Protein AF-A0A0Q4LLU8-F1 (afdb_monomer_lite)

Structure (mmCIF, N/CA/C/O backbone):
data_AF-A0A0Q4LLU8-F1
#
_entry.id   AF-A0A0Q4LLU8-F1
#
loop_
_atom_site.group_PDB
_atom_site.id
_atom_site.type_symbol
_atom_site.label_atom_id
_atom_site.label_alt_id
_atom_site.label_comp_id
_atom_site.label_asym_id
_atom_site.label_entity_id
_atom_site.label_seq_id
_atom_site.pdbx_PDB_ins_code
_atom_site.Cartn_x
_atom_site.Cartn_y
_atom_site.Cartn_z
_atom_site.occupancy
_atom_site.B_iso_or_equiv
_atom_site.auth_seq_id
_atom_site.auth_comp_id
_atom_site.auth_asym_id
_atom_site.auth_atom_id
_atom_site.pdbx_PDB_model_num
ATOM 1 N N . MET A 1 1 ? -24.666 -7.589 -8.803 1.00 41.69 1 MET A N 1
ATOM 2 C CA . MET A 1 1 ? -23.893 -8.761 -8.340 1.00 41.69 1 MET A CA 1
ATOM 3 C C . MET A 1 1 ? -24.061 -8.826 -6.837 1.00 41.69 1 MET A C 1
ATOM 5 O O . MET A 1 1 ? -23.601 -7.913 -6.167 1.00 41.69 1 MET A O 1
ATOM 9 N N . ALA A 1 2 ? -24.810 -9.798 -6.320 1.00 50.91 2 ALA A N 1
ATOM 10 C CA . ALA A 1 2 ? -24.941 -9.964 -4.876 1.00 50.91 2 ALA A CA 1
ATOM 11 C C . ALA A 1 2 ? -23.624 -10.555 -4.356 1.00 50.91 2 ALA A C 1
ATOM 13 O O . ALA A 1 2 ? -23.257 -11.666 -4.736 1.00 50.91 2 ALA A O 1
ATOM 14 N N . GLY A 1 3 ? -22.863 -9.769 -3.594 1.00 71.00 3 GLY A N 1
ATOM 15 C CA . GLY A 1 3 ? -21.679 -10.271 -2.906 1.00 71.00 3 GLY A CA 1
ATOM 16 C C . GLY A 1 3 ? -22.114 -11.208 -1.785 1.00 71.00 3 GLY A C 1
ATOM 17 O O . GLY A 1 3 ? -23.031 -10.877 -1.041 1.00 71.00 3 GLY A O 1
ATOM 18 N N . SER A 1 4 ? -21.482 -12.374 -1.676 1.00 82.56 4 SER A N 1
ATOM 19 C CA . SER A 1 4 ? -21.691 -13.256 -0.530 1.00 82.56 4 SER A CA 1
ATOM 20 C C . SER A 1 4 ? -20.780 -12.864 0.631 1.00 82.56 4 SER A C 1
ATOM 22 O O . SER A 1 4 ? -19.635 -12.470 0.398 1.00 82.56 4 SER A O 1
ATOM 24 N N . TYR A 1 5 ? -21.233 -13.046 1.867 1.00 84.94 5 TYR A N 1
ATOM 25 C CA . TYR A 1 5 ? -20.439 -12.801 3.070 1.00 84.94 5 TYR A CA 1
ATOM 26 C C . TYR A 1 5 ? -20.451 -14.004 4.021 1.00 84.94 5 TYR A C 1
ATOM 28 O O . TYR A 1 5 ? -21.319 -14.873 3.962 1.00 84.94 5 TYR A O 1
ATOM 36 N N . THR A 1 6 ? -19.440 -14.066 4.889 1.00 89.25 6 THR A N 1
ATOM 37 C CA . THR A 1 6 ? -19.252 -15.125 5.893 1.00 89.25 6 THR A CA 1
ATOM 38 C C . THR A 1 6 ? -18.692 -14.535 7.179 1.00 89.25 6 THR A C 1
ATOM 40 O O . THR A 1 6 ? -17.830 -13.658 7.107 1.00 89.25 6 THR A O 1
ATOM 43 N N . TYR A 1 7 ? -19.062 -15.091 8.329 1.00 88.06 7 TYR A N 1
ATOM 44 C CA . TYR A 1 7 ? -18.463 -14.783 9.625 1.00 88.06 7 TYR A CA 1
ATOM 45 C C . TYR A 1 7 ? -17.292 -15.718 9.927 1.00 88.06 7 TYR A C 1
ATOM 47 O O . TYR A 1 7 ? -17.330 -16.927 9.666 1.00 88.06 7 TYR A O 1
ATOM 55 N N . ARG A 1 8 ? -16.225 -15.149 10.495 1.00 88.75 8 ARG A N 1
ATOM 56 C CA . ARG A 1 8 ? -15.008 -15.873 10.869 1.00 88.75 8 ARG A CA 1
ATOM 57 C C . ARG A 1 8 ? -14.546 -15.456 12.256 1.00 88.75 8 ARG A C 1
ATOM 59 O O . ARG A 1 8 ? -14.543 -14.271 12.568 1.00 88.75 8 ARG A O 1
ATOM 66 N N . LEU A 1 9 ? -14.094 -16.425 13.045 1.00 87.06 9 LEU A N 1
ATOM 67 C CA . LEU A 1 9 ? -13.401 -16.176 14.306 1.00 87.06 9 LEU A CA 1
ATOM 68 C C . LEU A 1 9 ? -11.901 -16.053 14.066 1.00 87.06 9 LEU A C 1
ATOM 70 O O . LEU A 1 9 ? -11.305 -16.858 13.348 1.00 87.06 9 LEU A O 1
ATOM 74 N N . PHE A 1 10 ? -11.274 -15.081 14.715 1.00 86.44 10 PHE A N 1
ATOM 75 C CA . PHE A 1 10 ? -9.833 -14.879 14.652 1.00 86.44 10 PHE A CA 1
ATOM 76 C C . PHE A 1 10 ? -9.215 -15.071 16.030 1.00 86.44 10 PHE A C 1
ATOM 78 O O . PHE A 1 10 ? -9.786 -14.682 17.047 1.00 86.44 10 PHE A O 1
ATOM 85 N N . LYS A 1 11 ? -8.030 -15.681 16.071 1.00 82.81 11 LYS A N 1
ATOM 86 C CA . LYS A 1 11 ? -7.282 -15.821 17.322 1.00 82.81 11 LYS A CA 1
ATOM 87 C C . LYS A 1 11 ? -6.698 -14.462 17.710 1.00 82.81 11 LYS A C 1
ATOM 89 O O . LYS A 1 11 ? -6.255 -13.728 16.826 1.00 82.81 11 LYS A O 1
ATOM 94 N N . LYS A 1 12 ? -6.612 -14.160 19.016 1.00 79.00 12 LYS A N 1
ATOM 95 C CA . LYS A 1 12 ? -6.018 -12.902 19.522 1.00 79.00 12 LYS A CA 1
ATOM 96 C C . LYS A 1 12 ? -4.605 -12.651 18.957 1.00 79.00 12 LYS A C 1
ATOM 98 O O . LYS A 1 12 ? -4.275 -11.499 18.733 1.00 79.00 12 LYS A O 1
ATOM 103 N N . ASN A 1 13 ? -3.831 -13.706 18.677 1.00 78.38 13 ASN A N 1
ATOM 104 C CA . ASN A 1 13 ? -2.468 -13.656 18.122 1.00 78.38 13 ASN A CA 1
ATOM 105 C C . ASN A 1 13 ? -2.367 -13.846 16.588 1.00 78.38 13 ASN A C 1
ATOM 107 O O . ASN A 1 13 ? -1.262 -13.966 16.060 1.00 78.38 13 ASN A O 1
ATOM 111 N N . ASP A 1 14 ? -3.494 -13.944 15.874 1.00 78.44 14 ASP A N 1
ATOM 112 C CA . ASP A 1 14 ? -3.553 -14.040 14.404 1.00 78.44 14 ASP A CA 1
ATOM 113 C C . ASP A 1 14 ? -4.830 -13.359 13.880 1.00 78.44 14 ASP A C 1
ATOM 115 O O . ASP A 1 14 ? -5.615 -13.932 13.118 1.00 78.44 14 ASP A O 1
ATOM 119 N N . ARG A 1 15 ? -5.054 -12.113 14.325 1.00 81.19 15 ARG A N 1
ATOM 120 C CA . ARG A 1 15 ? -6.256 -11.314 14.009 1.00 81.19 15 ARG A CA 1
ATOM 121 C C . ARG A 1 15 ? -6.446 -11.062 12.513 1.00 81.19 15 ARG A C 1
ATOM 123 O O . ARG A 1 15 ? -7.567 -10.925 12.049 1.00 81.19 15 ARG A O 1
ATOM 130 N N . TYR A 1 16 ? -5.351 -11.056 11.757 1.00 82.25 16 TYR A N 1
ATOM 131 C CA . TYR A 1 16 ? -5.336 -10.824 10.308 1.00 82.25 16 TYR A CA 1
ATOM 132 C C . TYR A 1 16 ? -5.150 -12.121 9.499 1.00 82.25 16 TYR A C 1
ATOM 134 O O . TYR A 1 16 ? -4.821 -12.080 8.312 1.00 82.25 16 TYR A O 1
ATOM 142 N N . GLY A 1 17 ? -5.300 -13.275 10.157 1.00 80.12 17 GLY A N 1
ATOM 143 C CA . GLY A 1 17 ? -5.091 -14.615 9.617 1.00 80.12 17 GLY A CA 1
ATOM 144 C C . GLY A 1 17 ? -6.158 -15.098 8.632 1.00 80.12 17 GLY A C 1
ATOM 145 O O . GLY A 1 17 ? -6.941 -14.343 8.063 1.00 80.12 17 GLY A O 1
ATOM 146 N N . LYS A 1 18 ? -6.223 -16.418 8.411 1.00 82.12 18 LYS A N 1
ATOM 147 C CA . LYS A 1 18 ? -7.332 -17.034 7.644 1.00 82.12 18 LYS A CA 1
ATOM 148 C C . LYS A 1 18 ? -8.658 -16.987 8.411 1.00 82.12 18 LYS A C 1
ATOM 150 O O . LYS A 1 18 ? -9.714 -17.031 7.778 1.00 82.12 18 LYS A O 1
ATOM 155 N N . GLY A 1 19 ? -8.588 -16.908 9.737 1.00 86.56 19 GLY A N 1
ATOM 156 C CA . GLY A 1 19 ? -9.730 -17.115 10.614 1.00 86.56 19 GLY A CA 1
ATOM 157 C C . GLY A 1 19 ? -10.290 -18.537 10.512 1.00 86.56 19 GLY A C 1
ATOM 158 O O . GLY A 1 19 ? -9.938 -19.323 9.626 1.00 86.56 19 GLY A O 1
ATOM 159 N N . ILE A 1 20 ? -11.171 -18.864 11.443 1.00 88.62 20 ILE A N 1
ATOM 160 C CA . ILE A 1 20 ? -11.955 -20.093 11.474 1.00 88.62 20 ILE A CA 1
ATOM 161 C C . ILE A 1 20 ? -13.339 -19.720 10.956 1.00 88.62 20 ILE A C 1
ATOM 163 O O . ILE A 1 20 ? -13.980 -18.833 11.514 1.00 88.62 20 ILE A O 1
ATOM 167 N N . LEU A 1 21 ? -13.774 -20.342 9.859 1.00 89.81 21 LEU A N 1
ATOM 168 C CA . LEU A 1 21 ? -15.118 -20.126 9.327 1.00 89.81 21 LEU A CA 1
ATOM 169 C C . LEU A 1 21 ? -16.136 -20.681 10.325 1.00 89.81 21 LEU A C 1
ATOM 171 O O . LEU A 1 21 ? -16.042 -21.850 10.689 1.00 89.81 21 LEU A O 1
ATOM 175 N N . VAL A 1 22 ? -17.073 -19.838 10.759 1.00 89.50 22 VAL A N 1
ATOM 176 C CA . VAL A 1 22 ? -18.103 -20.214 11.744 1.00 89.50 22 VAL A CA 1
ATOM 177 C C . VAL A 1 22 ? -19.523 -20.084 11.218 1.00 89.50 22 VAL A C 1
ATOM 179 O O . VAL A 1 22 ? -20.446 -20.540 11.880 1.00 89.50 22 VAL A O 1
ATOM 182 N N . SER A 1 23 ? -19.707 -19.498 10.035 1.00 89.12 23 SER A N 1
ATOM 183 C CA . SER A 1 23 ? -21.012 -19.401 9.390 1.00 89.12 23 SER A CA 1
ATOM 184 C C . SER A 1 23 ? -21.037 -20.079 8.031 1.00 89.12 23 SER A C 1
ATOM 186 O O . SER A 1 23 ? -20.004 -20.298 7.391 1.00 89.12 23 SER A O 1
ATOM 188 N N . SER A 1 24 ? -22.254 -20.297 7.545 1.00 86.56 24 SER A N 1
ATOM 189 C CA . SER A 1 24 ? -22.520 -20.509 6.127 1.00 86.56 24 SER A CA 1
ATOM 190 C C . SER A 1 24 ? -22.210 -19.245 5.312 1.00 86.56 24 SER A C 1
ATOM 192 O O . SER A 1 24 ? -22.060 -18.148 5.857 1.00 86.56 24 SER A O 1
ATOM 194 N N . SER A 1 25 ? -22.074 -19.404 3.995 1.00 87.94 25 SER A N 1
ATOM 195 C CA . SER A 1 25 ? -21.939 -18.282 3.062 1.00 87.94 25 SER A CA 1
ATOM 196 C C . SER A 1 25 ? -23.321 -17.728 2.738 1.00 87.94 25 SER A C 1
ATOM 198 O O . SER A 1 25 ? -24.130 -18.435 2.140 1.00 87.94 25 SER A O 1
ATOM 200 N N . TYR A 1 26 ? -23.585 -16.481 3.123 1.00 89.69 26 TYR A N 1
ATOM 201 C CA . TYR A 1 26 ? -24.877 -15.820 2.936 1.00 89.69 26 TYR A CA 1
ATOM 202 C C . TYR A 1 26 ? -24.823 -14.876 1.742 1.00 89.69 26 TYR A C 1
ATOM 204 O O . TYR A 1 26 ? -23.821 -14.195 1.530 1.00 89.69 26 TYR A O 1
ATOM 212 N N . GLY A 1 27 ? -25.885 -14.845 0.939 1.00 83.62 27 GLY A N 1
ATOM 213 C CA . GLY A 1 27 ? -25.947 -14.018 -0.271 1.00 83.62 27 GLY A CA 1
ATOM 214 C C . GLY A 1 27 ? -26.567 -12.635 -0.065 1.00 83.62 27 GLY A C 1
ATOM 215 O O . GLY A 1 27 ? -26.414 -11.772 -0.928 1.00 83.62 27 GLY A O 1
ATOM 216 N N . LYS A 1 28 ? -27.300 -12.434 1.035 1.00 84.31 28 LYS A N 1
ATOM 217 C CA . LYS A 1 28 ? -28.028 -11.198 1.334 1.00 84.31 28 LYS A CA 1
ATOM 218 C C . LYS A 1 28 ? -28.153 -10.988 2.840 1.00 84.31 28 LYS A C 1
ATOM 220 O O . LYS A 1 28 ? -28.178 -11.956 3.592 1.00 84.31 28 LYS A O 1
ATOM 225 N N . ASN A 1 29 ? -28.271 -9.728 3.251 1.00 79.81 29 ASN A N 1
ATOM 226 C CA . ASN A 1 29 ? -28.411 -9.354 4.662 1.00 79.81 29 ASN A CA 1
ATOM 227 C C . ASN A 1 29 ? -29.804 -9.667 5.235 1.00 79.81 29 ASN A C 1
ATOM 229 O O . ASN A 1 29 ? -29.963 -9.689 6.448 1.00 79.81 29 ASN A O 1
ATOM 233 N N . ASP A 1 30 ? -30.801 -9.887 4.375 1.00 86.50 30 ASP A N 1
ATOM 234 C CA . ASP A 1 30 ? -32.174 -10.257 4.738 1.00 86.50 30 ASP A CA 1
ATOM 235 C C . ASP A 1 30 ? -32.405 -11.780 4.739 1.00 86.50 30 ASP A C 1
ATOM 237 O O . ASP A 1 30 ? -33.541 -12.229 4.872 1.00 86.50 30 ASP A O 1
ATOM 241 N N . ASP A 1 31 ? -31.347 -12.588 4.589 1.00 87.50 31 ASP A N 1
ATOM 242 C CA . ASP A 1 31 ? -31.441 -14.046 4.685 1.00 87.50 31 ASP A CA 1
ATOM 243 C C . ASP A 1 31 ? -31.855 -14.445 6.116 1.00 87.50 31 ASP A C 1
ATOM 245 O O . ASP A 1 31 ? -31.117 -14.147 7.063 1.00 87.50 31 ASP A O 1
ATOM 249 N N . PRO A 1 32 ? -32.991 -15.146 6.305 1.00 90.50 32 PRO A N 1
ATOM 250 C CA . PRO A 1 32 ? -33.458 -15.551 7.629 1.00 90.50 32 PRO A CA 1
ATOM 251 C C . PRO A 1 32 ? -32.424 -16.357 8.419 1.00 90.50 32 PRO A C 1
ATOM 253 O O . PRO A 1 32 ? -32.336 -16.215 9.635 1.00 90.50 32 PRO A O 1
ATOM 256 N N . ASN A 1 33 ? -31.599 -17.163 7.741 1.00 89.56 33 ASN A N 1
ATOM 257 C CA . ASN A 1 33 ? -30.548 -17.937 8.399 1.00 89.56 33 ASN A CA 1
ATOM 258 C C . ASN A 1 33 ? -29.388 -17.048 8.850 1.00 89.56 33 ASN A C 1
ATOM 260 O O . ASN A 1 33 ? -28.763 -17.323 9.872 1.00 89.56 33 ASN A O 1
ATOM 264 N N . ALA A 1 34 ? -29.087 -15.987 8.096 1.00 88.75 34 ALA A N 1
ATOM 265 C CA . ALA A 1 34 ? -28.063 -15.028 8.485 1.00 88.75 34 ALA A CA 1
ATOM 266 C C . ALA A 1 34 ? -28.509 -14.217 9.704 1.00 88.75 34 ALA A C 1
ATOM 268 O O . ALA A 1 34 ? -27.716 -14.034 10.624 1.00 88.75 34 ALA A O 1
ATOM 269 N N . ILE A 1 35 ? -29.777 -13.792 9.729 1.00 90.88 35 ILE A N 1
ATOM 270 C CA . ILE A 1 35 ? -30.383 -13.093 10.869 1.00 90.88 35 ILE A CA 1
ATOM 271 C C . ILE A 1 35 ? -30.362 -13.999 12.106 1.00 90.88 35 ILE A C 1
ATOM 273 O O . ILE A 1 35 ? -29.783 -13.620 13.120 1.00 90.88 35 ILE A O 1
ATOM 277 N N . ALA A 1 36 ? -30.870 -15.232 11.994 1.00 91.75 36 ALA A N 1
ATOM 278 C CA . ALA A 1 36 ? -30.859 -16.195 13.096 1.00 91.75 36 ALA A CA 1
ATOM 279 C C . ALA A 1 36 ? -29.436 -16.465 13.614 1.00 91.75 36 ALA A C 1
ATOM 281 O O . ALA A 1 36 ? -29.198 -16.469 14.817 1.00 91.75 36 ALA A O 1
ATOM 282 N N . PHE A 1 37 ? -28.452 -16.611 12.722 1.00 91.62 37 PHE A N 1
ATOM 283 C CA . PHE A 1 37 ? -27.058 -16.794 13.126 1.00 91.62 37 PHE A CA 1
ATOM 284 C C . PHE A 1 37 ? -26.497 -15.580 13.890 1.00 91.62 37 PHE A C 1
ATOM 286 O O . PHE A 1 37 ? -25.752 -15.743 14.858 1.00 91.62 37 PHE A O 1
ATOM 293 N N . VAL A 1 38 ? -26.837 -14.354 13.485 1.00 89.38 38 VAL A N 1
ATOM 294 C CA . VAL A 1 38 ? -26.400 -13.141 14.192 1.00 89.38 38 VAL A CA 1
ATOM 295 C C . VAL A 1 38 ? -27.033 -13.051 15.581 1.00 89.38 38 VAL A C 1
ATOM 297 O O . VAL A 1 38 ? -26.335 -12.784 16.566 1.00 89.38 38 VAL A O 1
ATOM 300 N N . ASP A 1 39 ? -28.330 -13.315 15.671 1.00 91.00 39 ASP A N 1
ATOM 301 C CA . ASP A 1 39 ? -29.093 -13.156 16.906 1.00 91.00 39 ASP A CA 1
ATOM 302 C C . ASP A 1 39 ? -28.794 -14.270 17.917 1.00 91.00 39 ASP A C 1
ATOM 304 O O . ASP A 1 39 ? -28.596 -13.997 19.102 1.00 91.00 39 ASP A O 1
ATOM 308 N N . GLU A 1 40 ? -28.703 -15.519 17.460 1.00 92.38 40 GLU A N 1
ATOM 309 C CA . GLU A 1 40 ? -28.560 -16.694 18.326 1.00 92.38 40 GLU A CA 1
ATOM 310 C C . GLU A 1 40 ? -27.102 -17.079 18.599 1.00 92.38 40 GLU A C 1
ATOM 312 O O . GLU A 1 40 ? -26.819 -17.700 19.623 1.00 92.38 40 GLU A O 1
ATOM 317 N N . VAL A 1 41 ? -26.162 -16.726 17.712 1.00 89.50 41 VAL A N 1
ATOM 318 C CA . VAL A 1 41 ? -24.749 -17.127 17.845 1.00 89.50 41 VAL A CA 1
ATOM 319 C C . VAL A 1 41 ? -23.847 -15.930 18.102 1.00 89.50 41 VAL A C 1
ATOM 321 O O . VAL A 1 41 ? -23.151 -15.903 19.117 1.00 89.50 41 VAL A O 1
ATOM 324 N N . ILE A 1 42 ? -23.843 -14.932 17.213 1.00 88.25 42 ILE A N 1
ATOM 325 C CA . ILE A 1 42 ? -22.894 -13.808 17.289 1.00 88.25 42 ILE A CA 1
ATOM 326 C C . ILE A 1 42 ? -23.162 -12.926 18.509 1.00 88.25 42 ILE A C 1
ATOM 328 O O . ILE A 1 42 ? -22.230 -12.604 19.248 1.00 88.25 42 ILE A O 1
ATOM 332 N N . THR A 1 43 ? -24.421 -12.570 18.759 1.00 88.81 43 THR A N 1
ATOM 333 C CA . THR A 1 43 ? -24.789 -11.684 19.870 1.00 88.81 43 THR A CA 1
ATOM 334 C C . THR A 1 43 ? -24.452 -12.297 21.239 1.00 88.81 43 THR A C 1
ATOM 336 O O . THR A 1 43 ? -23.811 -11.617 22.047 1.00 88.81 43 THR A O 1
ATOM 339 N N . PRO A 1 44 ? -24.779 -13.574 21.530 1.00 90.00 44 PRO A N 1
ATOM 340 C CA . PRO A 1 44 ? -24.342 -14.224 22.766 1.00 90.00 44 PRO A CA 1
ATOM 341 C C . PRO A 1 44 ? -22.823 -14.368 22.882 1.00 90.00 44 PRO A C 1
ATOM 343 O O . PRO A 1 44 ? -22.292 -14.195 23.977 1.00 90.00 44 PRO A O 1
ATOM 346 N N . LEU A 1 45 ? -22.116 -14.630 21.775 1.00 85.94 45 LEU A N 1
ATOM 347 C CA . LEU A 1 45 ? -20.650 -14.662 21.756 1.00 85.94 45 LEU A CA 1
ATOM 348 C C . LEU A 1 45 ? -20.054 -13.320 22.179 1.00 85.94 45 LEU A C 1
ATOM 350 O O . LEU A 1 45 ? -19.179 -13.305 23.038 1.00 85.94 45 LEU A O 1
ATOM 354 N N . HIS A 1 46 ? -20.544 -12.206 21.628 1.00 85.00 46 HIS A N 1
ATOM 355 C CA . HIS A 1 46 ? -20.087 -10.874 22.025 1.00 85.00 46 HIS A CA 1
ATOM 356 C C . HIS A 1 46 ? -20.358 -10.597 23.501 1.00 85.00 46 HIS A C 1
ATOM 358 O O . HIS A 1 46 ? -19.430 -10.220 24.204 1.00 85.00 46 HIS A O 1
ATOM 364 N N . ARG A 1 47 ? -21.566 -10.886 24.004 1.00 86.75 47 ARG A N 1
ATOM 365 C CA . ARG A 1 47 ? -21.871 -10.723 25.438 1.00 86.75 47 ARG A CA 1
ATOM 366 C C . ARG A 1 47 ? -20.969 -11.574 26.331 1.00 86.75 47 ARG A C 1
ATOM 368 O O . ARG A 1 47 ? -20.557 -11.126 27.395 1.00 86.75 47 ARG A O 1
ATOM 375 N N . HIS A 1 48 ? -20.674 -12.806 25.919 1.00 87.31 48 HIS A N 1
ATOM 376 C CA . HIS A 1 48 ? -19.787 -13.691 26.668 1.00 87.31 48 HIS A CA 1
ATOM 377 C C . HIS A 1 48 ? -18.345 -13.173 26.668 1.00 87.31 48 HIS A C 1
ATOM 379 O O . HIS A 1 48 ? -17.701 -13.166 27.711 1.00 87.31 48 HIS A O 1
ATOM 385 N N . LEU A 1 49 ? -17.851 -12.702 25.520 1.00 83.12 49 LEU A N 1
ATOM 386 C CA . LEU A 1 49 ? -16.528 -12.089 25.416 1.00 83.12 49 LEU A CA 1
ATOM 387 C C . LEU A 1 49 ? -16.446 -10.807 26.250 1.00 83.12 49 LEU A C 1
ATOM 389 O O . LEU A 1 49 ? -15.531 -10.684 27.047 1.00 83.12 49 LEU A O 1
ATOM 393 N N . GLU A 1 50 ? -17.436 -9.918 26.171 1.00 83.50 50 GLU A N 1
ATOM 394 C CA . GLU A 1 50 ? -17.504 -8.686 26.971 1.00 83.50 50 GLU A CA 1
ATOM 395 C C . GLU A 1 50 ? -17.507 -8.951 28.484 1.00 83.50 50 GLU A C 1
ATOM 397 O O . GLU A 1 50 ? -16.918 -8.185 29.241 1.00 83.50 50 GLU A O 1
ATOM 402 N N . ALA A 1 51 ? -18.129 -10.044 28.938 1.00 85.50 51 ALA A N 1
ATOM 403 C CA . ALA A 1 51 ? -18.128 -10.432 30.349 1.00 85.50 51 ALA A CA 1
ATOM 404 C C . ALA A 1 51 ? -16.766 -10.955 30.850 1.00 85.50 51 ALA A C 1
ATOM 406 O O . ALA A 1 51 ? -16.538 -11.006 32.060 1.00 85.50 51 ALA A O 1
ATOM 407 N N . HIS A 1 52 ? -15.878 -11.369 29.942 1.00 83.62 52 HIS A N 1
ATOM 408 C CA . HIS A 1 52 ? -14.585 -11.980 30.264 1.00 83.62 52 HIS A CA 1
ATOM 409 C C . HIS A 1 52 ? -13.375 -11.167 29.798 1.00 83.62 52 HIS A C 1
ATOM 411 O O . HIS A 1 52 ? -12.274 -11.389 30.303 1.00 83.62 52 HIS A O 1
ATOM 417 N N . ASP A 1 53 ? -13.553 -10.244 28.858 1.00 80.31 53 ASP A N 1
ATOM 418 C CA . ASP A 1 53 ? -12.506 -9.344 28.413 1.00 80.31 53 ASP A CA 1
ATOM 419 C C . ASP A 1 53 ? -12.314 -8.227 29.447 1.00 80.31 53 ASP A C 1
ATOM 421 O O . ASP A 1 53 ? -13.246 -7.561 29.899 1.00 80.31 53 ASP A O 1
ATOM 425 N N . SER A 1 54 ? -11.062 -8.007 29.824 1.00 75.25 54 SER A N 1
ATOM 426 C CA . SER A 1 54 ? -10.658 -6.916 30.700 1.00 75.25 54 SER A CA 1
ATOM 427 C C . SER A 1 54 ? -10.243 -5.688 29.875 1.00 75.25 54 SER A C 1
ATOM 429 O O . SER A 1 54 ? -9.782 -5.833 28.743 1.00 75.25 54 SER A O 1
ATOM 431 N N . PRO A 1 55 ? -10.298 -4.456 30.420 1.00 67.06 55 PRO A N 1
ATOM 432 C CA . PRO A 1 55 ? -9.795 -3.266 29.720 1.00 67.06 55 PRO A CA 1
ATOM 433 C C . PRO A 1 55 ? -8.331 -3.394 29.256 1.00 67.06 55 PRO A C 1
ATOM 435 O O . PRO A 1 55 ? -7.929 -2.779 28.270 1.00 67.06 55 PRO A O 1
ATOM 438 N N . GLY A 1 56 ? -7.536 -4.227 29.942 1.00 68.38 56 GLY A N 1
ATOM 439 C CA . GLY A 1 56 ? -6.152 -4.531 29.580 1.00 68.38 56 GLY A CA 1
ATOM 440 C C . GLY A 1 56 ? -5.999 -5.426 28.345 1.00 68.38 56 GLY A C 1
ATOM 441 O O . GLY A 1 56 ? -4.974 -5.341 27.673 1.00 68.38 56 GLY A O 1
ATOM 442 N N . ASP A 1 57 ? -7.010 -6.226 27.987 1.00 67.56 57 ASP A N 1
ATOM 443 C CA . ASP A 1 57 ? -6.986 -7.106 26.804 1.00 67.56 57 ASP A CA 1
ATOM 444 C C . ASP A 1 57 ? -6.940 -6.336 25.475 1.00 67.56 57 ASP A C 1
ATOM 446 O O . ASP A 1 57 ? -6.554 -6.883 24.434 1.00 67.56 57 ASP A O 1
ATOM 450 N N . PHE A 1 58 ? -7.320 -5.059 25.516 1.00 64.88 58 PHE A N 1
ATOM 451 C CA . PHE A 1 58 ? -7.346 -4.153 24.372 1.00 64.88 58 PHE A CA 1
ATOM 452 C C . PHE A 1 58 ? -6.435 -2.940 24.550 1.00 64.88 58 PHE A C 1
ATOM 454 O O . PHE A 1 58 ? -6.482 -2.030 23.721 1.00 64.88 58 PHE A O 1
ATOM 461 N N . ALA A 1 59 ? -5.612 -2.913 25.605 1.00 64.44 59 ALA A N 1
ATOM 462 C CA . ALA A 1 59 ? -4.693 -1.811 25.836 1.00 64.44 59 ALA A CA 1
ATOM 463 C C . ALA A 1 59 ? -3.796 -1.622 24.597 1.00 64.44 59 ALA A C 1
ATOM 465 O O . ALA A 1 59 ? -3.166 -2.590 24.147 1.00 64.44 59 ALA A O 1
ATOM 466 N N . PRO A 1 60 ? -3.734 -0.405 24.020 1.00 64.19 60 PRO A N 1
ATOM 467 C CA . PRO A 1 60 ? -2.832 -0.121 22.918 1.00 64.19 60 PRO A CA 1
ATOM 468 C C . PRO A 1 60 ? -1.413 -0.501 23.331 1.00 64.19 60 PRO A C 1
ATOM 470 O O . PRO A 1 60 ? -0.924 -0.059 24.371 1.00 64.19 60 PRO A O 1
ATOM 473 N N . GLN A 1 61 ? -0.747 -1.336 22.533 1.00 68.19 61 GLN A N 1
ATOM 474 C CA . GLN A 1 61 ? 0.665 -1.605 22.772 1.00 68.19 61 GLN A CA 1
ATOM 475 C C . GLN A 1 61 ? 1.431 -0.299 22.605 1.00 68.19 61 GLN A C 1
ATOM 477 O O . GLN A 1 61 ? 1.364 0.325 21.546 1.00 68.19 61 GLN A O 1
ATOM 482 N N . TYR A 1 62 ? 2.159 0.105 23.645 1.00 76.25 62 TYR A N 1
ATOM 483 C CA . TYR A 1 62 ? 3.079 1.224 23.532 1.00 76.25 62 TYR A CA 1
ATOM 484 C C . TYR A 1 62 ? 4.160 0.876 22.502 1.00 76.25 62 TYR A C 1
ATOM 486 O O . TYR A 1 62 ? 4.749 -0.207 22.542 1.00 76.25 62 TYR A O 1
ATOM 494 N N . ILE A 1 63 ? 4.376 1.778 21.547 1.00 82.94 63 ILE A N 1
ATOM 495 C CA . ILE A 1 63 ? 5.356 1.611 20.474 1.00 82.94 63 ILE A CA 1
ATOM 496 C C . ILE A 1 63 ? 6.518 2.546 20.765 1.00 82.94 63 ILE A C 1
ATOM 498 O O . ILE A 1 63 ? 6.458 3.747 20.515 1.00 82.94 63 ILE A O 1
ATOM 502 N N . ASP A 1 64 ? 7.566 1.957 21.316 1.00 79.69 64 ASP A N 1
ATOM 503 C CA . ASP A 1 64 ? 8.873 2.553 21.561 1.00 79.69 64 ASP A CA 1
ATOM 504 C C . ASP A 1 64 ? 9.755 2.534 20.304 1.00 79.69 64 ASP A C 1
ATOM 506 O O . ASP A 1 64 ? 10.436 3.512 20.001 1.00 79.69 64 ASP A O 1
ATOM 510 N N . GLU A 1 65 ? 9.689 1.449 19.530 1.00 87.50 65 GLU A N 1
ATOM 511 C CA . GLU A 1 65 ? 10.500 1.252 18.332 1.00 87.50 65 GLU A CA 1
ATOM 512 C C . GLU A 1 65 ? 9.664 0.983 17.076 1.00 87.50 65 GLU A C 1
ATOM 514 O O . GLU A 1 65 ? 8.821 0.080 17.020 1.00 87.50 65 GLU A O 1
ATOM 519 N N . TYR A 1 66 ? 9.961 1.724 16.008 1.00 92.00 66 TYR A N 1
ATOM 520 C CA . TYR A 1 66 ? 9.305 1.565 14.712 1.00 92.00 66 TYR A CA 1
ATOM 521 C C . TYR A 1 66 ? 10.065 0.575 13.828 1.00 92.00 66 TYR A C 1
ATOM 523 O O . TYR A 1 66 ? 11.142 0.849 13.278 1.00 92.00 66 TYR A O 1
ATOM 531 N N . LYS A 1 67 ? 9.480 -0.609 13.638 1.00 93.69 67 LYS A N 1
ATOM 532 C CA . LYS A 1 67 ? 10.063 -1.650 12.795 1.00 93.69 67 LYS A CA 1
ATOM 533 C C . LYS A 1 67 ? 9.914 -1.313 11.321 1.00 93.69 67 LYS A C 1
ATOM 535 O O . LYS A 1 67 ? 10.845 -1.569 10.554 1.00 93.69 67 LYS A O 1
ATOM 540 N N . PHE A 1 68 ? 8.782 -0.739 10.927 1.00 94.81 68 PHE A N 1
ATOM 541 C CA . PHE A 1 68 ? 8.433 -0.498 9.528 1.00 94.81 68 PHE A CA 1
ATOM 542 C C . PHE A 1 68 ? 8.608 0.952 9.093 1.00 94.81 68 PHE A C 1
ATOM 544 O O . PHE A 1 68 ? 8.637 1.207 7.893 1.00 94.81 68 PHE A O 1
ATOM 551 N N . PHE A 1 69 ? 8.796 1.873 10.034 1.00 95.94 69 PHE A N 1
ATOM 552 C CA . PHE A 1 69 ? 9.021 3.285 9.748 1.00 95.94 69 PHE A CA 1
ATOM 553 C C . PHE A 1 69 ? 10.421 3.735 10.165 1.00 95.94 69 PHE A C 1
ATOM 555 O O . PHE A 1 69 ? 11.043 3.156 11.057 1.00 95.94 69 PHE A O 1
ATOM 562 N N . ILE A 1 70 ? 10.937 4.749 9.478 1.00 95.50 70 ILE A N 1
ATOM 563 C CA . ILE A 1 70 ? 12.136 5.496 9.851 1.00 95.50 70 ILE A CA 1
ATOM 564 C C . ILE A 1 70 ? 11.646 6.828 10.435 1.00 95.50 70 ILE A C 1
ATOM 566 O O . ILE A 1 70 ? 11.091 7.631 9.678 1.00 95.50 70 ILE A O 1
ATOM 570 N N . PRO A 1 71 ? 11.792 7.064 11.750 1.00 92.94 71 PRO A N 1
ATOM 571 C CA . PRO A 1 71 ? 11.445 8.346 12.348 1.00 92.94 71 PRO A CA 1
ATOM 572 C C . PRO A 1 71 ? 12.434 9.427 11.889 1.00 92.94 71 PRO A C 1
ATOM 574 O O . PRO A 1 71 ? 13.646 9.219 11.897 1.00 92.94 71 PRO A O 1
ATOM 577 N N . ASN A 1 72 ? 11.913 10.581 11.485 1.00 91.62 72 ASN A N 1
ATOM 578 C CA . ASN A 1 72 ? 12.666 11.721 10.977 1.00 91.62 72 ASN A CA 1
ATOM 579 C C . ASN A 1 72 ? 11.969 13.035 11.369 1.00 91.62 72 ASN A C 1
ATOM 581 O O . ASN A 1 72 ? 11.063 13.495 10.679 1.00 91.62 72 ASN A O 1
ATOM 585 N N . GLY A 1 73 ? 12.362 13.625 12.501 1.00 84.44 73 GLY A N 1
ATOM 586 C CA . GLY A 1 73 ? 11.916 14.970 12.892 1.00 84.44 73 GLY A CA 1
ATOM 587 C C . GLY A 1 73 ? 10.397 15.154 13.038 1.00 84.44 73 GLY A C 1
ATOM 588 O O . GLY A 1 73 ? 9.895 16.233 12.751 1.00 84.44 73 GLY A O 1
ATOM 589 N N . GLY A 1 74 ? 9.659 14.114 13.445 1.00 86.12 74 GLY A N 1
ATOM 590 C CA . GLY A 1 74 ? 8.187 14.128 13.543 1.00 86.12 74 GLY A CA 1
ATOM 591 C C . GLY A 1 74 ? 7.467 13.505 12.341 1.00 86.12 74 GLY A C 1
ATOM 592 O O . GLY A 1 74 ? 6.289 13.154 12.447 1.00 86.12 74 GLY A O 1
ATOM 593 N N . ALA A 1 75 ? 8.194 13.270 11.247 1.00 93.81 75 ALA A N 1
ATOM 594 C CA . ALA A 1 75 ? 7.752 12.454 10.129 1.00 93.81 75 ALA A CA 1
ATOM 595 C C . ALA A 1 75 ? 8.207 10.996 10.275 1.00 93.81 75 ALA A C 1
ATOM 597 O O . ALA A 1 75 ? 9.238 10.692 10.870 1.00 93.81 75 ALA A O 1
ATOM 598 N N . TYR A 1 76 ? 7.432 10.082 9.707 1.00 96.00 76 TYR A N 1
ATOM 599 C CA . TYR A 1 76 ? 7.648 8.643 9.741 1.00 96.00 76 TYR A CA 1
ATOM 600 C C . TYR A 1 76 ? 7.627 8.125 8.309 1.00 96.00 76 TYR A C 1
ATOM 602 O O . TYR A 1 76 ? 6.577 8.063 7.665 1.00 96.00 76 TYR A O 1
ATOM 610 N N . ILE A 1 77 ? 8.805 7.769 7.801 1.00 96.19 77 ILE A N 1
ATOM 611 C CA . ILE A 1 77 ? 8.984 7.327 6.417 1.00 96.19 77 ILE A CA 1
ATOM 612 C C . ILE A 1 77 ? 8.861 5.808 6.363 1.00 96.19 77 ILE A C 1
ATOM 614 O O . ILE A 1 77 ? 9.576 5.095 7.070 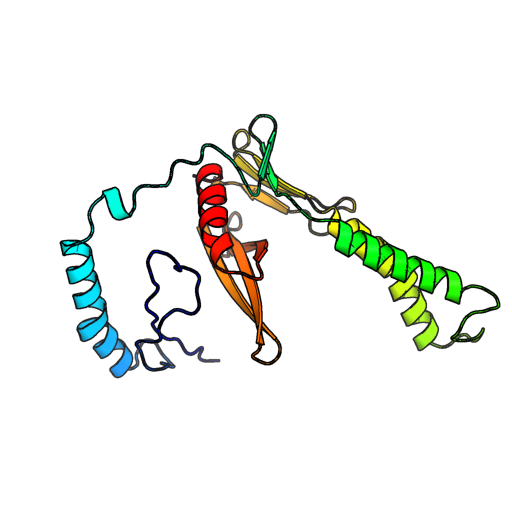1.00 96.19 77 ILE A O 1
ATOM 618 N N . LEU A 1 78 ? 7.966 5.288 5.528 1.00 95.88 78 LEU A N 1
ATOM 619 C CA . LEU A 1 78 ? 7.766 3.852 5.373 1.00 95.88 78 LEU A CA 1
ATOM 620 C C . LEU A 1 78 ? 9.000 3.191 4.741 1.00 95.88 78 LEU A C 1
ATOM 622 O O . LEU A 1 78 ? 9.384 3.507 3.614 1.00 95.88 78 LEU A O 1
ATOM 626 N N . LYS A 1 79 ? 9.580 2.201 5.429 1.00 94.44 79 LYS A N 1
ATOM 627 C CA . LYS A 1 79 ? 10.691 1.398 4.906 1.00 94.44 79 LYS A CA 1
ATOM 628 C C . LYS A 1 79 ? 10.233 0.616 3.680 1.00 94.44 79 LYS A C 1
ATOM 630 O O . LYS A 1 79 ? 9.269 -0.149 3.733 1.00 94.44 79 LYS A O 1
ATOM 635 N N . ARG A 1 80 ? 10.981 0.742 2.588 1.00 88.44 80 ARG A N 1
ATOM 636 C CA . ARG A 1 80 ? 10.771 -0.021 1.356 1.00 88.44 80 ARG A CA 1
ATOM 637 C C . ARG A 1 80 ? 12.049 -0.700 0.912 1.00 88.44 80 ARG A C 1
ATOM 639 O O . ARG A 1 80 ? 13.137 -0.150 1.030 1.00 88.44 80 ARG A O 1
ATOM 646 N N . ASN A 1 81 ? 11.892 -1.907 0.379 1.00 87.75 81 ASN A N 1
ATOM 647 C CA . ASN A 1 81 ? 12.979 -2.612 -0.277 1.00 87.75 81 ASN A CA 1
ATOM 648 C C . ASN A 1 81 ? 12.953 -2.294 -1.775 1.00 87.75 81 ASN A C 1
ATOM 650 O O . ASN A 1 81 ? 12.056 -2.744 -2.487 1.00 87.75 81 ASN A O 1
ATOM 654 N N . THR A 1 82 ? 13.939 -1.535 -2.242 1.00 90.31 82 THR A N 1
ATOM 655 C CA . THR A 1 82 ? 14.067 -1.113 -3.644 1.00 90.31 82 THR A CA 1
ATOM 656 C C . THR A 1 82 ? 14.889 -2.087 -4.491 1.00 90.31 82 THR A C 1
ATOM 658 O O . THR A 1 82 ? 14.911 -1.965 -5.716 1.00 90.31 82 THR A O 1
ATOM 661 N N . ILE A 1 83 ? 15.532 -3.087 -3.871 1.00 92.56 83 ILE A N 1
ATOM 662 C CA . ILE A 1 83 ? 16.455 -4.010 -4.549 1.00 92.56 83 ILE A CA 1
ATOM 663 C C . ILE A 1 83 ? 15.735 -4.796 -5.648 1.00 92.56 83 ILE A C 1
ATOM 665 O O . ILE A 1 83 ? 16.256 -4.922 -6.750 1.00 92.56 83 ILE A O 1
ATOM 669 N N . GLY A 1 84 ? 14.519 -5.285 -5.382 1.00 90.69 84 GLY A N 1
ATOM 670 C CA . GLY A 1 84 ? 13.758 -6.064 -6.365 1.00 90.69 84 GLY A CA 1
ATOM 671 C C . GLY A 1 84 ? 13.413 -5.262 -7.623 1.00 90.69 84 GLY A C 1
ATOM 672 O O . GLY A 1 84 ? 13.644 -5.731 -8.735 1.00 90.69 84 GLY A O 1
ATOM 673 N N . SER A 1 85 ? 12.919 -4.032 -7.453 1.00 92.50 85 SER A N 1
ATOM 674 C CA . SER A 1 85 ? 12.647 -3.113 -8.568 1.00 92.50 85 SER A CA 1
ATOM 675 C C . SER A 1 85 ? 13.917 -2.706 -9.308 1.00 92.50 85 SER A C 1
ATOM 677 O O . SER A 1 85 ? 13.896 -2.590 -10.530 1.00 92.50 85 SER A O 1
ATOM 679 N N . LEU A 1 86 ? 15.025 -2.519 -8.585 1.00 95.56 86 LEU A N 1
ATOM 680 C CA . LEU A 1 86 ? 16.306 -2.158 -9.181 1.00 95.56 86 LEU A CA 1
ATOM 681 C C . LEU A 1 86 ? 16.834 -3.293 -10.061 1.00 95.56 86 LEU A C 1
ATOM 683 O O . LEU A 1 86 ? 17.127 -3.062 -11.228 1.00 95.56 86 LEU A O 1
ATOM 687 N N . LEU A 1 87 ? 16.893 -4.519 -9.531 1.00 96.69 87 LEU A N 1
ATOM 688 C CA . LEU A 1 87 ? 17.362 -5.689 -10.273 1.00 96.69 87 LEU A CA 1
ATOM 689 C C . LEU A 1 87 ? 16.504 -5.937 -11.513 1.00 96.69 87 LEU A C 1
ATOM 691 O O . LEU A 1 87 ? 17.035 -6.012 -12.617 1.00 96.69 87 LEU A O 1
ATOM 695 N N . LEU A 1 88 ? 15.178 -5.999 -11.352 1.00 96.25 88 LEU A N 1
ATOM 696 C CA . LEU A 1 88 ? 14.274 -6.245 -12.474 1.00 96.25 88 LEU A CA 1
ATOM 697 C C . LEU A 1 88 ? 14.377 -5.145 -13.538 1.00 96.25 88 LEU A C 1
ATOM 699 O O . LEU A 1 88 ? 14.472 -5.443 -14.726 1.00 96.25 88 LEU A O 1
ATOM 703 N N . GLY A 1 89 ? 14.375 -3.880 -13.120 1.00 96.50 89 GLY A N 1
ATOM 704 C CA . GLY A 1 89 ? 14.434 -2.754 -14.041 1.00 96.50 89 GLY A CA 1
ATOM 705 C C . GLY A 1 89 ? 15.767 -2.649 -14.784 1.00 96.50 89 GLY A C 1
ATOM 706 O O . GLY A 1 89 ? 15.768 -2.395 -15.987 1.00 96.50 89 GLY A O 1
ATOM 707 N N . VAL A 1 90 ? 16.893 -2.914 -14.110 1.00 97.25 90 VAL A N 1
ATOM 708 C CA . VAL A 1 90 ? 18.224 -2.965 -14.742 1.00 97.25 90 VAL A CA 1
ATOM 709 C C . VAL A 1 90 ? 18.318 -4.137 -15.719 1.00 97.25 90 VAL A C 1
ATOM 711 O O . VAL A 1 90 ? 18.813 -3.953 -16.827 1.00 97.25 90 VAL A O 1
ATOM 714 N N . CYS A 1 91 ? 17.799 -5.317 -15.364 1.00 97.75 91 CYS A N 1
ATOM 715 C CA . CYS A 1 91 ? 17.745 -6.456 -16.282 1.00 97.75 91 CYS A CA 1
ATOM 716 C C . CYS A 1 91 ? 16.928 -6.135 -17.541 1.00 97.75 91 CYS A C 1
ATOM 718 O O . CYS A 1 91 ? 17.387 -6.407 -18.648 1.00 97.75 91 CYS A O 1
ATOM 720 N N . LEU A 1 92 ? 15.751 -5.519 -17.393 1.00 97.56 92 LEU A N 1
ATOM 721 C CA . LEU A 1 92 ? 14.927 -5.111 -18.535 1.00 97.56 92 LEU A CA 1
ATOM 722 C C . LEU A 1 92 ? 15.638 -4.080 -19.412 1.00 97.56 92 LEU A C 1
ATOM 724 O O . LEU A 1 92 ? 15.620 -4.212 -20.631 1.00 97.56 92 LEU A O 1
ATOM 728 N N . LEU A 1 93 ? 16.309 -3.098 -18.809 1.00 96.88 93 LEU A N 1
ATOM 729 C CA . LEU A 1 93 ? 17.108 -2.125 -19.549 1.00 96.88 93 LEU A CA 1
ATOM 730 C C . LEU A 1 93 ? 18.250 -2.781 -20.321 1.00 96.88 93 LEU A C 1
ATOM 732 O O . LEU A 1 93 ? 18.431 -2.474 -21.494 1.00 96.88 93 LEU A O 1
ATOM 736 N N . ALA A 1 94 ? 18.989 -3.699 -19.696 1.00 96.69 94 ALA A N 1
ATOM 737 C CA . ALA A 1 94 ? 20.078 -4.416 -20.351 1.00 96.69 94 ALA A CA 1
ATOM 738 C C . ALA A 1 94 ? 19.577 -5.214 -21.564 1.00 96.69 94 ALA A C 1
ATOM 740 O O . ALA A 1 94 ? 20.188 -5.154 -22.628 1.00 96.69 94 ALA A O 1
ATOM 741 N N . ILE A 1 95 ? 18.428 -5.887 -21.433 1.00 96.44 95 ILE A N 1
ATOM 742 C CA . ILE A 1 95 ? 17.776 -6.594 -22.543 1.00 96.44 95 ILE A CA 1
ATOM 743 C C . ILE A 1 95 ? 17.361 -5.608 -23.642 1.00 96.44 95 ILE A C 1
ATOM 745 O O . ILE A 1 95 ? 17.650 -5.835 -24.812 1.00 96.44 95 ILE A O 1
ATOM 749 N N . GLY A 1 96 ? 16.733 -4.486 -23.286 1.00 95.56 96 GLY A N 1
ATOM 750 C CA . GLY A 1 96 ? 16.324 -3.473 -24.261 1.00 95.56 96 GLY A CA 1
ATOM 751 C C . GLY A 1 96 ? 17.503 -2.855 -25.018 1.00 95.56 96 GLY A C 1
ATOM 752 O O . GLY A 1 96 ? 17.413 -2.645 -26.225 1.00 95.56 96 GLY A O 1
ATOM 753 N N . ILE A 1 97 ? 18.616 -2.595 -24.324 1.00 95.25 97 ILE A N 1
ATOM 754 C CA . ILE A 1 97 ? 19.861 -2.098 -24.924 1.00 95.25 97 ILE A CA 1
ATOM 755 C C . ILE A 1 97 ? 20.476 -3.165 -25.833 1.00 95.25 97 ILE A C 1
ATOM 757 O O . ILE A 1 97 ? 20.923 -2.843 -26.928 1.00 95.25 97 ILE A O 1
ATOM 761 N N . HIS A 1 98 ? 20.473 -4.435 -25.425 1.00 95.50 98 HIS A N 1
ATOM 762 C CA . HIS A 1 98 ? 20.940 -5.533 -26.274 1.00 95.50 98 HIS A CA 1
ATOM 763 C C . HIS A 1 98 ? 20.130 -5.632 -27.575 1.00 95.50 98 HIS A C 1
ATOM 765 O O . HIS A 1 98 ? 20.707 -5.744 -28.657 1.00 95.50 98 HIS A O 1
ATOM 771 N N . GLU A 1 99 ? 18.805 -5.486 -27.501 1.00 94.19 99 GLU A N 1
ATOM 772 C CA . GLU A 1 99 ? 17.905 -5.583 -28.658 1.00 94.19 99 GLU A CA 1
ATOM 773 C C . GLU A 1 99 ? 18.000 -4.423 -29.665 1.00 94.19 99 GLU A C 1
ATOM 775 O O . GLU A 1 99 ? 17.432 -4.518 -30.758 1.00 94.19 99 GLU A O 1
ATOM 780 N N . ILE A 1 100 ? 18.721 -3.341 -29.349 1.00 93.06 100 ILE A N 1
ATOM 781 C CA . ILE A 1 100 ? 19.062 -2.283 -30.321 1.00 93.06 100 ILE A CA 1
ATOM 782 C C . ILE A 1 100 ? 20.453 -2.472 -30.945 1.00 93.06 100 ILE A C 1
ATOM 784 O O . ILE A 1 100 ? 20.818 -1.729 -31.856 1.00 93.06 100 ILE A O 1
ATOM 788 N N . THR A 1 101 ? 21.231 -3.459 -30.492 1.00 92.12 101 THR A N 1
ATOM 789 C CA . THR A 1 101 ? 22.543 -3.777 -31.075 1.00 92.12 101 THR A CA 1
ATOM 790 C C . THR A 1 101 ? 22.414 -4.616 -32.354 1.00 92.12 101 THR A C 1
ATOM 792 O O . THR A 1 101 ? 21.365 -5.215 -32.608 1.00 92.12 101 THR A O 1
ATOM 795 N N . PRO A 1 102 ? 23.494 -4.749 -33.151 1.00 90.19 102 PRO A N 1
ATOM 796 C CA . PRO A 1 102 ? 23.526 -5.676 -34.284 1.00 90.19 102 PRO A CA 1
ATOM 797 C C . PRO A 1 102 ? 23.295 -7.150 -33.908 1.00 90.19 102 PRO A C 1
ATOM 799 O O . PRO A 1 102 ? 22.972 -7.951 -34.780 1.00 90.19 102 PRO A O 1
ATOM 802 N N . TYR A 1 103 ? 23.442 -7.509 -32.628 1.00 91.81 103 TYR A N 1
ATOM 803 C CA . TYR A 1 103 ? 23.287 -8.871 -32.105 1.00 91.81 103 TYR A CA 1
ATOM 804 C C . TYR A 1 103 ? 21.911 -9.120 -31.461 1.00 91.81 103 TYR A C 1
ATOM 806 O O . TYR A 1 103 ? 21.759 -10.058 -30.674 1.00 91.81 103 TYR A O 1
ATOM 814 N N . ALA A 1 104 ? 20.920 -8.277 -31.771 1.00 92.81 104 ALA A N 1
ATOM 815 C CA . ALA A 1 104 ? 19.554 -8.384 -31.264 1.00 92.81 104 ALA A CA 1
ATOM 816 C C . ALA A 1 104 ? 18.950 -9.774 -31.519 1.00 92.81 104 ALA A C 1
ATOM 818 O O . ALA A 1 104 ? 18.990 -10.283 -32.644 1.00 92.81 104 ALA A O 1
ATOM 819 N N . TRP A 1 105 ? 18.338 -10.373 -30.497 1.00 91.50 105 TRP A N 1
ATOM 820 C CA . TRP A 1 105 ? 17.718 -11.694 -30.611 1.00 91.50 105 TRP A CA 1
ATOM 821 C C . TRP A 1 105 ? 16.462 -11.667 -31.479 1.00 91.50 105 TRP A C 1
ATOM 823 O O . TRP A 1 105 ? 16.178 -12.636 -32.180 1.00 91.50 105 TRP A O 1
ATOM 833 N N . LEU A 1 106 ? 15.728 -10.551 -31.480 1.00 88.12 106 LEU A N 1
ATOM 834 C CA . LEU A 1 106 ? 14.537 -10.360 -32.311 1.00 88.12 106 LEU A CA 1
ATOM 835 C C . LEU A 1 106 ? 14.872 -9.937 -33.755 1.00 88.12 106 LEU A C 1
ATOM 837 O O . LEU A 1 106 ? 13.963 -9.688 -34.552 1.00 88.12 106 LEU A O 1
ATOM 841 N N . GLY A 1 107 ? 16.161 -9.865 -34.107 1.00 85.31 107 GLY A N 1
ATOM 842 C CA . GLY A 1 107 ? 16.641 -9.438 -35.420 1.00 85.31 107 GLY A CA 1
ATOM 843 C C . GLY A 1 107 ? 16.419 -7.948 -35.692 1.00 85.31 107 GLY A C 1
ATOM 844 O O . GLY A 1 107 ? 15.954 -7.209 -34.836 1.00 85.31 107 GLY A O 1
ATOM 845 N N . GLY A 1 108 ? 16.768 -7.487 -36.900 1.00 83.31 108 GLY A N 1
ATOM 846 C CA . GLY A 1 108 ? 16.775 -6.065 -37.283 1.00 83.31 108 GLY A CA 1
ATOM 847 C C . GLY A 1 108 ? 15.453 -5.491 -37.819 1.00 83.31 108 GLY A C 1
ATOM 848 O O . GLY A 1 108 ? 15.370 -4.287 -38.048 1.00 83.31 108 GLY A O 1
ATOM 849 N N . GLY A 1 109 ? 14.416 -6.312 -38.007 1.00 83.19 109 GLY A N 1
ATOM 850 C CA . GLY A 1 109 ? 13.178 -5.910 -38.685 1.00 83.19 109 GLY A CA 1
ATOM 851 C C . GLY A 1 109 ? 12.282 -4.957 -37.884 1.00 83.19 109 GLY A C 1
ATOM 852 O O . GLY A 1 109 ? 12.277 -4.969 -36.651 1.00 83.19 109 GLY A O 1
ATOM 853 N N . PHE A 1 110 ? 11.482 -4.157 -38.598 1.00 84.44 110 PHE A N 1
ATOM 854 C CA . PHE A 1 110 ? 10.463 -3.280 -38.016 1.00 84.44 110 PHE A CA 1
ATOM 855 C C . PHE A 1 110 ? 9.121 -4.022 -37.917 1.00 84.44 110 PHE A C 1
ATOM 857 O O . PHE A 1 110 ? 8.271 -3.955 -38.801 1.00 84.44 110 PHE A O 1
ATOM 864 N N . ASN A 1 111 ? 8.963 -4.794 -36.843 1.00 90.12 111 ASN A N 1
ATOM 865 C CA . ASN A 1 111 ? 7.754 -5.551 -36.519 1.00 90.12 111 ASN A CA 1
ATOM 866 C C . ASN A 1 111 ? 7.109 -4.964 -35.252 1.00 90.12 111 ASN A C 1
ATOM 868 O O . ASN A 1 111 ? 7.811 -4.580 -34.316 1.00 90.12 111 ASN A O 1
ATOM 872 N N . ILE A 1 112 ? 5.773 -4.933 -35.208 1.00 92.75 112 ILE A N 1
ATOM 873 C CA . ILE A 1 112 ? 5.007 -4.358 -34.090 1.00 92.75 112 ILE A CA 1
ATOM 874 C C . ILE A 1 112 ? 5.359 -4.984 -32.731 1.00 92.75 112 ILE A C 1
ATOM 876 O O . ILE A 1 112 ? 5.538 -4.269 -31.752 1.00 92.75 112 ILE A O 1
ATOM 880 N N . GLY A 1 113 ? 5.543 -6.302 -32.674 1.00 92.00 113 GLY A N 1
ATOM 881 C CA . GLY A 1 113 ? 5.972 -7.036 -31.487 1.00 92.00 113 GLY A CA 1
ATOM 882 C C . GLY A 1 113 ? 7.359 -6.619 -31.005 1.00 92.00 113 GLY A C 1
ATOM 883 O O . GLY A 1 113 ? 7.536 -6.424 -29.806 1.00 92.00 113 GLY A O 1
ATOM 884 N N . ARG A 1 114 ? 8.317 -6.384 -31.912 1.00 92.06 114 ARG A N 1
ATOM 885 C CA . ARG A 1 114 ? 9.638 -5.852 -31.533 1.00 92.06 114 ARG A CA 1
ATOM 886 C C . ARG A 1 114 ? 9.535 -4.428 -30.992 1.00 92.06 114 ARG A C 1
ATOM 888 O O . ARG A 1 114 ? 10.159 -4.124 -29.982 1.00 92.06 114 ARG A O 1
ATOM 895 N N . VAL A 1 115 ? 8.728 -3.572 -31.621 1.00 92.88 115 VAL A N 1
ATOM 896 C CA . VAL A 1 115 ? 8.49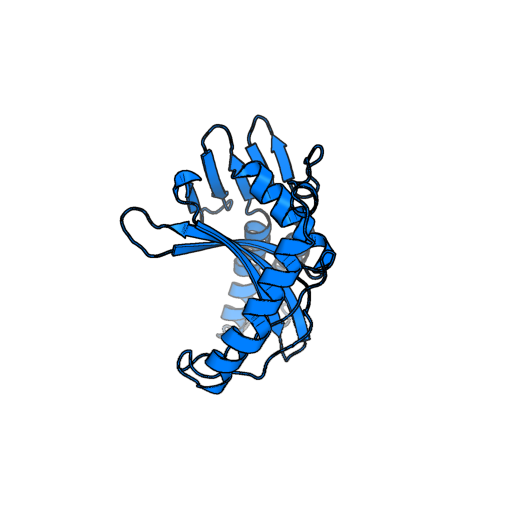4 -2.201 -31.136 1.00 92.88 115 VAL A CA 1
ATOM 897 C C . VAL A 1 115 ? 7.879 -2.224 -29.735 1.00 92.88 115 VAL A C 1
ATOM 899 O O . VAL A 1 115 ? 8.382 -1.555 -28.835 1.00 92.88 115 VAL A O 1
ATOM 902 N N . CYS A 1 116 ? 6.841 -3.034 -29.512 1.00 94.75 116 CYS A N 1
ATOM 903 C CA . CYS A 1 116 ? 6.223 -3.196 -28.196 1.00 94.75 116 CYS A CA 1
ATOM 904 C C . CYS A 1 116 ? 7.203 -3.755 -27.156 1.00 94.75 116 CYS A C 1
ATOM 906 O O . CYS A 1 116 ? 7.226 -3.267 -26.026 1.00 94.75 116 CYS A O 1
ATOM 908 N N . PHE A 1 117 ? 8.026 -4.737 -27.532 1.00 95.00 117 PHE A N 1
ATOM 909 C CA . PHE A 1 117 ? 9.050 -5.305 -26.658 1.00 95.00 117 PHE A CA 1
ATOM 910 C C . PHE A 1 117 ? 10.081 -4.251 -26.245 1.00 95.00 117 PHE A C 1
ATOM 912 O O . PHE A 1 117 ? 10.301 -4.060 -25.053 1.00 95.00 117 PHE A O 1
ATOM 919 N N . LEU A 1 118 ? 10.633 -3.508 -27.212 1.00 95.06 118 LEU A N 1
ATOM 920 C CA . LEU A 1 118 ? 11.593 -2.433 -26.959 1.00 95.06 118 LEU A CA 1
ATOM 921 C C . LEU A 1 118 ? 11.001 -1.336 -26.072 1.00 95.06 118 LEU A C 1
ATOM 923 O O . LEU A 1 118 ? 11.667 -0.891 -25.141 1.00 95.06 118 LEU A O 1
ATOM 927 N N . LEU A 1 119 ? 9.751 -0.926 -26.312 1.00 95.25 119 LEU A N 1
ATOM 928 C CA . LEU A 1 119 ? 9.056 0.034 -25.451 1.00 95.25 119 LEU A CA 1
ATOM 929 C C . LEU A 1 119 ? 8.918 -0.500 -24.023 1.00 95.25 119 LEU A C 1
ATOM 931 O O . LEU A 1 119 ? 9.245 0.202 -23.068 1.00 95.25 119 LEU A O 1
ATOM 935 N N . PHE A 1 120 ? 8.488 -1.750 -23.858 1.00 95.44 120 PHE A N 1
ATOM 936 C CA . PHE A 1 120 ? 8.371 -2.367 -22.541 1.00 95.44 120 PHE A CA 1
ATOM 937 C C . PHE A 1 120 ? 9.722 -2.443 -21.814 1.00 95.44 120 PHE A C 1
ATOM 939 O O . PHE A 1 120 ? 9.799 -2.106 -20.637 1.00 95.44 120 PHE A O 1
ATOM 946 N N . THR A 1 121 ? 10.802 -2.823 -22.492 1.00 96.62 121 THR A N 1
ATOM 947 C CA . THR A 1 121 ? 12.124 -2.941 -21.864 1.00 96.62 121 THR A CA 1
ATOM 948 C C . THR A 1 121 ? 12.770 -1.585 -21.585 1.00 96.62 121 THR A C 1
ATOM 950 O O . THR A 1 121 ? 13.230 -1.340 -20.470 1.00 96.62 121 THR A O 1
ATOM 953 N N . LEU A 1 122 ? 12.776 -0.680 -22.570 1.00 95.94 122 LEU A N 1
ATOM 954 C CA . LEU A 1 122 ? 13.488 0.600 -22.498 1.00 95.94 122 LEU A CA 1
ATOM 955 C C . LEU A 1 122 ? 12.722 1.664 -21.712 1.00 95.94 122 LEU A C 1
ATOM 957 O O . LEU A 1 122 ? 13.352 2.499 -21.075 1.00 95.94 122 LEU A O 1
ATOM 961 N N . VAL A 1 123 ? 11.386 1.641 -21.729 1.00 94.69 123 VAL A N 1
ATOM 962 C CA . VAL A 1 123 ? 10.550 2.577 -20.956 1.00 94.69 123 VAL A CA 1
ATOM 963 C C . VAL A 1 123 ? 10.064 1.929 -19.662 1.00 94.69 123 VAL A C 1
ATOM 965 O O . VAL A 1 123 ? 10.116 2.548 -18.597 1.00 94.69 123 VAL A O 1
ATOM 968 N N . GLY A 1 124 ? 9.634 0.667 -19.720 1.00 93.56 124 GLY A N 1
ATOM 969 C CA . GLY A 1 124 ? 9.167 -0.059 -18.538 1.00 93.56 124 GLY A CA 1
ATOM 970 C C . GLY A 1 124 ? 10.284 -0.354 -17.537 1.00 93.56 124 GLY A C 1
ATOM 971 O O . GLY A 1 124 ? 10.040 -0.249 -16.338 1.00 93.56 124 GLY A O 1
ATOM 972 N N . GLY A 1 125 ? 11.515 -0.628 -17.989 1.00 94.25 125 GLY A N 1
ATOM 973 C CA . GLY A 1 125 ? 12.680 -0.799 -17.113 1.00 94.25 125 GLY A CA 1
ATOM 974 C C . GLY A 1 125 ? 12.902 0.403 -16.181 1.00 94.25 125 GLY A C 1
ATOM 975 O O . GLY A 1 125 ? 12.774 0.245 -14.963 1.00 94.25 125 GLY A O 1
ATOM 976 N N . PRO A 1 126 ? 13.135 1.623 -16.710 1.00 93.56 126 PRO A N 1
ATOM 977 C CA . PRO A 1 126 ? 13.220 2.841 -15.907 1.00 93.56 126 PRO A CA 1
ATOM 978 C C . PRO A 1 126 ? 11.976 3.088 -15.055 1.00 93.56 126 PRO A C 1
ATOM 980 O O . PRO A 1 126 ? 12.103 3.430 -13.881 1.00 93.56 126 PRO A O 1
ATOM 983 N N . ALA A 1 127 ? 10.774 2.880 -15.604 1.00 92.19 127 ALA A N 1
ATOM 984 C CA . ALA A 1 127 ? 9.534 3.070 -14.855 1.00 92.19 127 ALA A CA 1
ATOM 985 C C . ALA A 1 127 ? 9.453 2.150 -13.622 1.00 92.19 127 ALA A C 1
ATOM 987 O O . ALA A 1 127 ? 9.052 2.601 -12.549 1.00 92.19 127 ALA A O 1
ATOM 988 N N . ILE A 1 128 ? 9.884 0.888 -13.739 1.00 92.62 128 ILE A N 1
ATOM 989 C CA . ILE A 1 128 ? 9.946 -0.067 -12.625 1.00 92.62 128 ILE A CA 1
ATOM 990 C C . ILE A 1 128 ? 10.968 0.389 -11.582 1.00 92.62 128 ILE A C 1
ATOM 992 O O . ILE A 1 128 ? 10.627 0.410 -10.397 1.00 92.62 128 ILE A O 1
ATOM 996 N N . ILE A 1 129 ? 12.168 0.812 -11.999 1.00 93.31 129 ILE A N 1
ATOM 997 C CA . ILE A 1 129 ? 13.186 1.357 -11.084 1.00 93.31 129 ILE A CA 1
ATOM 998 C C . ILE A 1 129 ? 12.585 2.518 -10.290 1.00 93.31 129 ILE A C 1
ATOM 1000 O O . ILE A 1 129 ? 12.547 2.469 -9.063 1.00 93.31 129 ILE A O 1
ATOM 1004 N N . LEU A 1 130 ? 12.044 3.520 -10.986 1.00 91.88 130 LEU A N 1
ATOM 1005 C CA . LEU A 1 130 ? 11.491 4.739 -10.391 1.00 91.88 130 LEU A CA 1
ATOM 1006 C C . LEU A 1 130 ? 10.303 4.443 -9.468 1.00 91.88 130 LEU A C 1
ATOM 1008 O O . LEU A 1 130 ? 10.207 5.017 -8.384 1.00 91.88 130 LEU A O 1
ATOM 1012 N N . SER A 1 131 ? 9.443 3.488 -9.833 1.00 86.81 131 SER A N 1
ATOM 1013 C CA . SER A 1 131 ? 8.327 3.057 -8.982 1.00 86.81 131 SER A CA 1
ATOM 1014 C C . SER A 1 131 ? 8.789 2.492 -7.631 1.00 86.81 131 SER A C 1
ATOM 1016 O O . SER A 1 131 ? 8.121 2.704 -6.613 1.00 86.81 131 SER A O 1
ATOM 1018 N N . GLY A 1 132 ? 9.958 1.841 -7.600 1.00 88.88 132 GLY A N 1
ATOM 1019 C CA . GLY A 1 132 ? 10.585 1.323 -6.386 1.00 88.88 132 GLY A CA 1
ATOM 1020 C C . GLY A 1 132 ? 10.928 2.415 -5.376 1.00 88.88 132 GLY A C 1
ATOM 1021 O O . GLY A 1 132 ? 10.774 2.209 -4.175 1.00 88.88 132 GLY A O 1
ATOM 1022 N N . PHE A 1 133 ? 11.297 3.601 -5.862 1.00 90.94 133 PHE A N 1
ATOM 1023 C CA . PHE A 1 133 ? 11.645 4.775 -5.054 1.00 90.94 133 PHE A CA 1
ATOM 1024 C C . PHE A 1 133 ? 10.438 5.629 -4.654 1.00 90.94 133 PHE A C 1
ATOM 1026 O O . PHE A 1 133 ? 10.604 6.739 -4.159 1.00 90.94 133 PHE A O 1
ATOM 1033 N N . THR A 1 134 ? 9.210 5.143 -4.855 1.00 92.06 134 THR A N 1
ATOM 1034 C CA . THR A 1 134 ? 8.042 5.832 -4.299 1.00 92.06 134 THR A CA 1
ATOM 1035 C C . THR A 1 134 ? 8.093 5.774 -2.773 1.00 92.06 134 THR A C 1
ATOM 1037 O O . THR A 1 134 ? 8.094 4.688 -2.190 1.00 92.06 134 THR A O 1
ATOM 1040 N N . GLU A 1 135 ? 8.090 6.940 -2.147 1.00 93.88 135 GLU A N 1
ATOM 1041 C CA . GLU A 1 135 ? 8.112 7.157 -0.708 1.00 93.88 135 GLU A CA 1
ATOM 1042 C C . GLU A 1 135 ? 6.688 7.356 -0.176 1.00 93.88 135 GLU A C 1
ATOM 1044 O O . GLU A 1 135 ? 5.838 7.964 -0.836 1.00 93.88 135 GLU A O 1
ATOM 1049 N N . ILE A 1 136 ? 6.421 6.825 1.017 1.00 95.75 136 ILE A N 1
ATOM 1050 C CA . ILE A 1 136 ? 5.205 7.107 1.780 1.00 95.75 136 ILE A CA 1
ATOM 1051 C C . ILE A 1 136 ? 5.640 7.649 3.136 1.00 95.75 136 ILE A C 1
ATOM 1053 O O . ILE A 1 136 ? 6.360 6.964 3.863 1.00 95.75 136 ILE A O 1
ATOM 1057 N N . THR A 1 137 ? 5.178 8.847 3.466 1.00 96.44 137 THR A N 1
ATOM 1058 C CA . THR A 1 137 ? 5.593 9.583 4.659 1.00 96.44 137 THR A CA 1
ATOM 1059 C C . THR A 1 137 ? 4.363 10.035 5.424 1.00 96.44 137 THR A C 1
ATOM 1061 O O . THR A 1 137 ? 3.482 10.686 4.860 1.00 96.44 137 THR A O 1
ATOM 1064 N N . LEU A 1 138 ? 4.302 9.667 6.702 1.00 96.38 138 LEU A N 1
ATOM 1065 C CA . LEU A 1 138 ? 3.279 10.107 7.643 1.00 96.38 138 LEU A CA 1
ATOM 1066 C C . LEU A 1 138 ? 3.902 11.154 8.559 1.00 96.38 138 LEU A C 1
ATOM 1068 O O . LEU A 1 138 ? 4.830 10.843 9.299 1.00 96.38 138 LEU A O 1
ATOM 1072 N N . ASP A 1 139 ? 3.414 12.383 8.514 1.00 95.00 139 ASP A N 1
ATOM 1073 C CA . ASP A 1 139 ? 3.949 13.486 9.305 1.00 95.00 139 ASP A CA 1
ATOM 1074 C C . ASP A 1 139 ? 2.970 13.881 10.411 1.00 95.00 139 ASP A C 1
ATOM 1076 O O . ASP A 1 139 ? 1.865 14.349 10.136 1.00 95.00 139 ASP A O 1
ATOM 1080 N N . LYS A 1 140 ? 3.386 13.693 11.672 1.00 91.38 140 LYS A N 1
ATOM 1081 C CA . LYS A 1 140 ? 2.581 14.066 12.843 1.00 91.38 140 LYS A CA 1
ATOM 1082 C C . LYS A 1 140 ? 2.468 15.573 13.026 1.00 91.38 140 LYS A C 1
ATOM 1084 O O . LYS A 1 140 ? 1.449 16.034 13.530 1.00 91.38 140 LYS A O 1
ATOM 1089 N N . GLY A 1 141 ? 3.505 16.325 12.660 1.00 89.50 141 GLY A N 1
ATOM 1090 C CA . GLY A 1 141 ? 3.541 17.773 12.833 1.00 89.50 141 GLY A CA 1
ATOM 1091 C C . GLY A 1 141 ? 2.575 18.462 11.880 1.00 89.50 141 GLY A C 1
ATOM 1092 O O . GLY A 1 141 ? 1.743 19.255 12.312 1.00 89.50 141 GLY A O 1
ATOM 1093 N N . SER A 1 142 ? 2.641 18.114 10.593 1.00 91.38 142 SER A N 1
ATOM 1094 C CA . SER A 1 142 ? 1.712 18.651 9.590 1.00 91.38 142 SER A CA 1
ATOM 1095 C C . SER A 1 142 ? 0.364 17.926 9.533 1.00 91.38 142 SER A C 1
ATOM 1097 O O . SER A 1 142 ? -0.550 18.432 8.890 1.00 91.38 142 SER A O 1
ATOM 1099 N N . ARG A 1 143 ? 0.220 16.777 10.211 1.00 93.69 143 ARG A N 1
ATOM 1100 C CA . ARG A 1 143 ? -0.959 15.891 10.157 1.00 93.69 143 ARG A CA 1
ATOM 1101 C C . ARG A 1 143 ? -1.293 15.439 8.732 1.00 93.69 143 ARG A C 1
ATOM 1103 O O . ARG A 1 143 ? -2.458 15.372 8.346 1.00 93.69 143 ARG A O 1
ATOM 1110 N N . MET A 1 144 ? -0.266 15.116 7.945 1.00 94.88 144 MET A N 1
ATOM 1111 C CA . MET A 1 144 ? -0.417 14.735 6.539 1.00 94.88 144 MET A CA 1
ATOM 1112 C C . MET A 1 144 ? 0.186 13.365 6.243 1.00 94.88 144 MET A C 1
ATOM 1114 O O . MET A 1 144 ? 1.298 13.037 6.661 1.00 94.88 144 MET A O 1
ATOM 1118 N N . LEU A 1 145 ? -0.515 12.583 5.425 1.00 95.62 145 LEU A N 1
ATOM 1119 C CA . LEU A 1 145 ? 0.022 11.401 4.767 1.00 95.62 145 LEU A CA 1
ATOM 1120 C C . LEU A 1 145 ? 0.363 11.765 3.328 1.00 95.62 145 LEU A C 1
ATOM 1122 O O . LEU A 1 145 ? -0.507 12.163 2.556 1.00 95.62 145 LEU A O 1
ATOM 1126 N N . THR A 1 146 ? 1.618 11.580 2.933 1.00 95.44 146 THR A N 1
ATOM 1127 C CA . THR A 1 146 ? 2.077 11.862 1.571 1.00 95.44 146 THR A CA 1
ATOM 1128 C C . THR A 1 146 ? 2.628 10.612 0.908 1.00 95.44 146 THR A C 1
ATOM 1130 O O . THR A 1 146 ? 3.412 9.867 1.487 1.00 95.44 146 THR A O 1
ATOM 1133 N N . ARG A 1 147 ? 2.226 10.385 -0.340 1.00 94.44 147 ARG A N 1
ATOM 1134 C CA . ARG A 1 147 ? 2.849 9.442 -1.264 1.00 94.44 147 ARG A CA 1
ATOM 1135 C C . ARG A 1 147 ? 3.549 10.253 -2.340 1.00 94.44 147 ARG A C 1
ATOM 1137 O O . ARG A 1 147 ? 2.883 10.995 -3.062 1.00 94.44 147 ARG A O 1
ATOM 1144 N N . LYS A 1 148 ? 4.863 10.098 -2.469 1.00 93.56 148 LYS A N 1
ATOM 1145 C CA . LYS A 1 148 ? 5.677 10.800 -3.466 1.00 93.56 148 LYS A CA 1
ATOM 1146 C C . LYS A 1 148 ? 6.482 9.811 -4.292 1.00 93.56 148 LYS A C 1
ATOM 1148 O O . LYS A 1 148 ? 7.211 8.986 -3.766 1.00 93.56 148 LYS A O 1
ATOM 1153 N N . ASN A 1 149 ? 6.351 9.906 -5.600 1.00 90.00 149 ASN A N 1
ATOM 1154 C CA . ASN A 1 149 ? 7.121 9.182 -6.593 1.00 90.00 149 ASN A CA 1
ATOM 1155 C C . ASN A 1 149 ? 8.087 10.178 -7.264 1.00 90.00 149 ASN A C 1
ATOM 1157 O O . ASN A 1 149 ? 7.649 11.293 -7.569 1.00 90.00 149 ASN A O 1
ATOM 1161 N N . PRO A 1 150 ? 9.360 9.818 -7.523 1.00 86.12 150 PRO A N 1
ATOM 1162 C CA . PRO A 1 150 ? 10.322 10.696 -8.197 1.00 86.12 150 PRO A CA 1
ATOM 1163 C C . PRO A 1 150 ? 9.832 11.339 -9.502 1.00 86.12 150 PRO A C 1
ATOM 1165 O O . PRO A 1 150 ? 10.216 12.460 -9.813 1.00 86.12 150 PRO A O 1
ATOM 1168 N N . ILE A 1 151 ? 8.953 10.665 -10.248 1.00 83.81 151 ILE A N 1
ATOM 1169 C CA . ILE A 1 151 ? 8.378 11.179 -11.506 1.00 83.81 151 ILE A CA 1
ATOM 1170 C C . ILE A 1 151 ? 7.027 11.889 -11.338 1.00 83.81 151 ILE A C 1
ATOM 1172 O O . ILE A 1 151 ? 6.347 12.169 -12.320 1.00 83.81 151 ILE A O 1
ATOM 1176 N N . GLY A 1 152 ? 6.566 12.108 -10.106 1.00 80.56 152 GLY A N 1
ATOM 1177 C CA . GLY A 1 152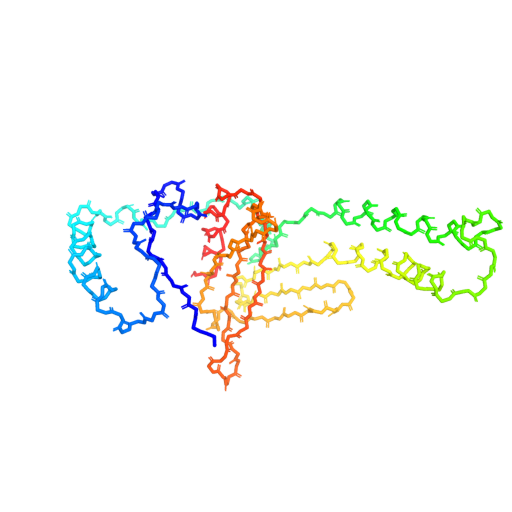 ? 5.273 12.736 -9.811 1.00 80.56 152 GLY A CA 1
ATOM 1178 C C . GLY A 1 152 ? 4.044 11.844 -10.034 1.00 80.56 152 GLY A C 1
ATOM 1179 O O . GLY A 1 152 ? 2.950 12.161 -9.560 1.00 80.56 152 GLY A O 1
ATOM 1180 N N . LEU A 1 153 ? 4.200 10.710 -10.723 1.00 81.88 153 LEU A N 1
ATOM 1181 C CA . LEU A 1 153 ? 3.087 9.836 -11.076 1.00 81.88 153 LEU A CA 1
ATOM 1182 C C . LEU A 1 153 ? 2.480 9.164 -9.839 1.00 81.88 153 LEU A C 1
ATOM 1184 O O . LEU A 1 153 ? 3.121 8.357 -9.158 1.00 81.88 153 LEU A O 1
ATOM 1188 N N . GLY A 1 154 ? 1.198 9.449 -9.604 1.00 81.75 154 GLY A N 1
ATOM 1189 C CA . GLY A 1 154 ? 0.448 8.894 -8.482 1.00 81.75 154 GLY A CA 1
ATOM 1190 C C . GLY A 1 154 ? 0.812 9.518 -7.135 1.00 81.75 154 GLY A C 1
ATOM 1191 O O . GLY A 1 154 ? 0.550 8.889 -6.104 1.00 81.75 154 GLY A O 1
ATOM 1192 N N . ASN A 1 155 ? 1.401 10.718 -7.137 1.00 91.50 155 ASN A N 1
ATOM 1193 C CA . ASN A 1 155 ? 1.565 11.499 -5.920 1.00 91.50 155 ASN A CA 1
ATOM 1194 C C . ASN A 1 155 ? 0.198 11.807 -5.324 1.00 91.50 155 ASN A C 1
ATOM 1196 O O . ASN A 1 155 ? -0.721 12.217 -6.036 1.00 91.50 155 ASN A O 1
ATOM 1200 N N . ARG A 1 156 ? 0.063 11.588 -4.023 1.00 92.00 156 ARG A N 1
ATOM 1201 C CA . ARG A 1 156 ? -1.169 11.862 -3.290 1.00 92.00 156 ARG A CA 1
ATOM 1202 C C . ARG A 1 156 ? -0.829 12.382 -1.911 1.00 92.00 156 ARG A C 1
ATOM 1204 O O . ARG A 1 156 ? 0.175 11.979 -1.329 1.00 92.00 156 ARG A O 1
ATOM 1211 N N . THR A 1 157 ? -1.685 13.251 -1.412 1.00 93.50 157 THR A N 1
ATOM 1212 C CA . THR A 1 157 ? -1.550 13.863 -0.100 1.00 93.50 157 THR A CA 1
ATOM 1213 C C . THR A 1 157 ? -2.915 13.814 0.562 1.00 93.50 157 THR A C 1
ATOM 1215 O O . THR A 1 157 ? -3.902 14.193 -0.065 1.00 93.50 157 THR A O 1
ATOM 1218 N N . TYR A 1 158 ? -2.962 13.333 1.797 1.00 93.69 158 TYR A N 1
ATOM 1219 C CA . TYR A 1 158 ? -4.179 13.170 2.582 1.00 93.69 158 TYR A CA 1
ATOM 1220 C C . TYR A 1 158 ? -3.998 13.829 3.943 1.00 93.69 158 TYR A C 1
ATOM 1222 O O . TYR A 1 158 ? -2.923 13.703 4.531 1.00 93.69 158 TYR A O 1
ATOM 1230 N N . SER A 1 159 ? -5.028 14.514 4.436 1.00 93.31 159 SER A N 1
ATOM 1231 C CA . SER A 1 159 ? -5.050 14.977 5.823 1.00 93.31 159 SER A CA 1
ATOM 1232 C C . SER A 1 159 ? -5.363 13.807 6.748 1.00 93.31 159 SER A C 1
ATOM 1234 O O . SER A 1 159 ? -6.178 12.947 6.413 1.00 93.31 159 SER A O 1
ATOM 1236 N N . PHE A 1 160 ? -4.747 13.773 7.928 1.00 94.00 160 PHE A N 1
ATOM 1237 C CA . PHE A 1 160 ? -5.132 12.831 8.979 1.00 94.00 160 PHE A CA 1
ATOM 1238 C C . PHE A 1 160 ? -6.557 13.092 9.471 1.00 94.00 160 PHE A C 1
ATOM 1240 O O . PHE A 1 160 ? -7.202 12.170 9.953 1.00 94.00 160 PHE A O 1
ATOM 1247 N N . ASP A 1 161 ? -7.069 14.313 9.317 1.00 92.19 161 ASP A N 1
ATOM 1248 C CA . ASP A 1 161 ? -8.435 14.657 9.722 1.00 92.19 161 ASP A CA 1
ATOM 1249 C C . ASP A 1 161 ? -9.492 13.984 8.830 1.00 92.19 161 ASP A C 1
ATOM 1251 O O . ASP A 1 161 ? -10.617 13.758 9.266 1.00 92.19 161 ASP A O 1
ATOM 1255 N N . ASP A 1 162 ? -9.114 13.602 7.607 1.00 92.50 162 ASP A N 1
ATOM 1256 C CA . ASP A 1 162 ? -9.976 12.873 6.673 1.00 92.50 162 ASP A CA 1
ATOM 1257 C C . ASP A 1 162 ? -9.870 11.345 6.843 1.00 92.50 162 ASP A C 1
ATOM 1259 O O . ASP A 1 162 ? -10.456 10.591 6.064 1.00 92.50 162 ASP A O 1
ATOM 1263 N N . PHE A 1 163 ? -9.085 10.856 7.807 1.00 92.94 163 PHE A N 1
ATOM 1264 C CA . PHE A 1 163 ? -8.859 9.427 8.012 1.00 92.94 163 PHE A CA 1
ATOM 1265 C C . PHE A 1 163 ? -10.139 8.716 8.469 1.00 92.94 163 PHE A C 1
ATOM 1267 O O . PHE A 1 163 ? -10.710 9.055 9.502 1.00 92.94 163 PHE A O 1
ATOM 1274 N N . ASN A 1 164 ? -10.557 7.685 7.728 1.00 91.38 164 ASN A N 1
ATOM 1275 C CA . ASN A 1 164 ? -11.737 6.883 8.064 1.00 91.38 164 ASN A CA 1
ATOM 1276 C C . ASN A 1 164 ? -11.407 5.490 8.628 1.00 91.38 164 ASN A C 1
ATOM 1278 O O . ASN A 1 164 ? -12.258 4.827 9.216 1.00 91.38 164 ASN A O 1
ATOM 1282 N N . GLY A 1 165 ? -10.176 5.008 8.454 1.00 90.81 165 GLY A N 1
ATOM 1283 C CA . GLY A 1 165 ? -9.771 3.731 9.033 1.00 90.81 165 GLY A CA 1
ATOM 1284 C C . GLY A 1 165 ? -8.725 2.970 8.234 1.00 90.81 165 GLY A C 1
ATOM 1285 O O . GLY A 1 165 ? -8.292 3.367 7.150 1.00 90.81 165 GLY A O 1
ATOM 1286 N N . ILE A 1 166 ? -8.332 1.828 8.795 1.00 92.19 166 ILE A N 1
ATOM 1287 C CA . ILE A 1 166 ? -7.435 0.858 8.169 1.00 92.19 166 ILE A CA 1
ATOM 1288 C C . ILE A 1 166 ? -8.230 -0.406 7.865 1.00 92.19 166 ILE A C 1
ATOM 1290 O O . ILE A 1 166 ? -8.932 -0.927 8.729 1.00 92.19 166 ILE A O 1
ATOM 1294 N N . GLN A 1 167 ? -8.059 -0.949 6.665 1.00 90.38 167 GLN A N 1
ATOM 1295 C CA . GLN A 1 167 ? -8.544 -2.283 6.329 1.00 90.38 167 GLN A CA 1
ATOM 1296 C C . GLN A 1 167 ? -7.401 -3.153 5.826 1.00 90.38 167 GLN A C 1
ATOM 1298 O O . GLN A 1 167 ? -6.402 -2.675 5.284 1.00 90.38 167 GLN A O 1
ATOM 1303 N N . THR A 1 168 ? -7.568 -4.462 5.988 1.00 89.88 168 THR A N 1
ATOM 1304 C CA . THR A 1 168 ? -6.630 -5.440 5.442 1.00 89.88 168 THR A CA 1
ATOM 1305 C C . THR A 1 168 ? -7.313 -6.263 4.366 1.00 89.88 168 THR A C 1
ATOM 1307 O O . THR A 1 168 ? -8.398 -6.799 4.580 1.00 89.88 168 THR A O 1
ATOM 1310 N N . VAL A 1 169 ? -6.687 -6.353 3.195 1.00 88.75 169 VAL A N 1
ATOM 1311 C CA . VAL A 1 169 ? -7.247 -7.047 2.034 1.00 88.75 169 VAL A CA 1
ATOM 1312 C C . VAL A 1 169 ? -6.366 -8.235 1.698 1.00 88.75 169 VAL A C 1
ATOM 1314 O O . VAL A 1 169 ? -5.229 -8.094 1.249 1.00 88.75 169 VAL A O 1
ATOM 1317 N N . ARG A 1 170 ? -6.900 -9.436 1.917 1.00 85.06 170 ARG A N 1
ATOM 1318 C CA . ARG A 1 170 ? -6.232 -10.688 1.569 1.00 85.06 170 ARG A CA 1
ATOM 1319 C C . ARG A 1 170 ? -6.332 -10.939 0.066 1.00 85.06 170 ARG A C 1
ATOM 1321 O O . ARG A 1 170 ? -7.428 -11.036 -0.477 1.00 85.06 170 ARG A O 1
ATOM 1328 N N . LYS A 1 171 ? -5.187 -11.123 -0.584 1.00 87.75 171 LYS A N 1
ATOM 1329 C CA . LYS A 1 171 ? -5.073 -11.447 -2.006 1.00 87.75 171 LYS A CA 1
ATOM 1330 C C . LYS A 1 171 ? -4.775 -12.923 -2.213 1.00 87.75 171 LYS A C 1
ATOM 1332 O O . LYS A 1 171 ? -4.011 -13.552 -1.472 1.00 87.75 171 LYS A O 1
ATOM 1337 N N . SER A 1 172 ? -5.377 -13.469 -3.258 1.00 82.94 172 SER A N 1
ATOM 1338 C CA . SER A 1 172 ? -5.089 -14.809 -3.747 1.00 82.94 172 SER A CA 1
ATOM 1339 C C . SER A 1 172 ? -5.084 -14.818 -5.264 1.00 82.94 172 SER A C 1
ATOM 1341 O O . SER A 1 172 ? -6.008 -14.302 -5.888 1.00 82.94 172 SER A O 1
ATOM 1343 N N . THR A 1 173 ? -4.075 -15.450 -5.844 1.00 83.81 173 THR A N 1
ATOM 1344 C CA . THR A 1 173 ? -3.930 -15.641 -7.286 1.00 83.81 173 THR A CA 1
ATOM 1345 C C . THR A 1 173 ? -4.055 -17.132 -7.554 1.00 83.81 173 THR A C 1
ATOM 1347 O O . THR A 1 173 ? -3.339 -17.916 -6.937 1.00 83.81 173 THR A O 1
ATOM 1350 N N . ASN A 1 174 ? -4.975 -17.545 -8.431 1.00 87.19 174 ASN A N 1
ATOM 1351 C CA . ASN A 1 174 ? -5.238 -18.966 -8.710 1.00 87.19 174 ASN A CA 1
ATOM 1352 C C . ASN A 1 174 ? -5.492 -19.786 -7.430 1.00 87.19 174 ASN A C 1
ATOM 1354 O O . ASN A 1 174 ? -4.927 -20.859 -7.247 1.00 87.19 174 ASN A O 1
ATOM 1358 N N . MET A 1 175 ? -6.297 -19.241 -6.508 1.00 81.44 175 MET A N 1
ATOM 1359 C CA . MET A 1 175 ? -6.594 -19.819 -5.183 1.00 81.44 175 MET A CA 1
ATOM 1360 C C . MET A 1 175 ? -5.392 -19.949 -4.225 1.00 81.44 175 MET A C 1
ATOM 1362 O O . MET A 1 175 ? -5.564 -20.359 -3.077 1.00 81.44 175 MET A O 1
ATOM 1366 N N . ILE A 1 176 ? -4.191 -19.536 -4.633 1.00 80.94 176 ILE A N 1
ATOM 1367 C CA . ILE A 1 176 ? -2.994 -19.507 -3.790 1.00 80.94 176 ILE A CA 1
ATOM 1368 C C . ILE A 1 176 ? -2.877 -18.122 -3.161 1.00 80.94 176 ILE A C 1
ATOM 1370 O O . ILE A 1 176 ? -2.968 -17.102 -3.840 1.00 80.94 176 ILE A O 1
ATOM 1374 N N . TYR A 1 177 ? -2.683 -18.071 -1.845 1.00 82.25 177 TYR A N 1
ATOM 1375 C CA . TYR A 1 177 ? -2.498 -16.813 -1.126 1.00 82.25 177 TYR A CA 1
ATOM 1376 C C . TYR A 1 177 ? -1.255 -16.070 -1.636 1.00 82.25 177 TYR A C 1
ATOM 1378 O O . TYR A 1 177 ? -0.151 -16.608 -1.598 1.00 82.25 177 TYR A O 1
ATOM 1386 N N . SER A 1 178 ? -1.449 -14.832 -2.091 1.00 84.25 178 SER A N 1
ATOM 1387 C CA . SER A 1 178 ? -0.403 -13.992 -2.685 1.00 84.25 178 SER A CA 1
ATOM 1388 C C . SER A 1 178 ? -0.008 -12.800 -1.808 1.00 84.25 178 SER A C 1
ATOM 1390 O O . SER A 1 178 ? 0.912 -12.064 -2.155 1.00 84.25 178 SER A O 1
ATOM 1392 N N . GLY A 1 179 ? -0.652 -12.627 -0.650 1.00 88.62 179 GLY A N 1
ATOM 1393 C CA . GLY A 1 179 ? -0.305 -11.619 0.353 1.00 88.62 179 GLY A CA 1
ATOM 1394 C C . GLY A 1 179 ? -1.524 -10.913 0.941 1.00 88.62 179 GLY A C 1
ATOM 1395 O O . GLY A 1 179 ? -2.647 -11.104 0.483 1.00 88.62 179 GLY A O 1
ATOM 1396 N N . THR A 1 180 ? -1.298 -10.084 1.952 1.00 91.00 180 THR A N 1
ATOM 1397 C CA . THR A 1 180 ? -2.304 -9.220 2.574 1.00 91.00 180 THR A CA 1
ATOM 1398 C C . THR A 1 180 ? -1.860 -7.774 2.441 1.00 91.00 180 THR A C 1
ATOM 1400 O O . THR A 1 180 ? -0.762 -7.420 2.873 1.00 91.00 180 THR A O 1
ATOM 1403 N N . ASP A 1 181 ? -2.716 -6.949 1.856 1.00 92.81 181 ASP A N 1
ATOM 1404 C CA . ASP A 1 181 ? -2.513 -5.510 1.740 1.00 92.81 181 ASP A CA 1
ATOM 1405 C C . ASP A 1 181 ? -3.050 -4.816 2.982 1.00 92.81 181 ASP A C 1
ATOM 1407 O O . ASP A 1 181 ? -4.139 -5.142 3.445 1.00 92.81 181 ASP A O 1
ATOM 1411 N N . VAL A 1 182 ? -2.302 -3.849 3.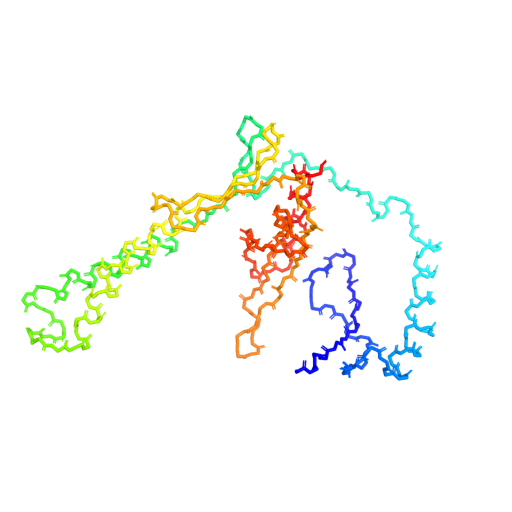502 1.00 93.81 182 VAL A N 1
ATOM 1412 C CA . VAL A 1 182 ? -2.776 -2.928 4.535 1.00 93.81 182 VAL A CA 1
ATOM 1413 C C . VAL A 1 182 ? -3.094 -1.606 3.860 1.00 93.81 182 VAL A C 1
ATOM 1415 O O . VAL A 1 182 ? -2.216 -0.965 3.275 1.00 93.81 182 VAL A O 1
ATOM 1418 N N . GLN A 1 183 ? -4.367 -1.240 3.906 1.00 95.06 183 GLN A N 1
ATOM 1419 C CA . GLN A 1 183 ? -4.942 -0.100 3.214 1.00 95.06 183 GLN A CA 1
ATOM 1420 C C . GLN A 1 183 ? -5.458 0.910 4.225 1.00 95.06 183 GLN A C 1
ATOM 1422 O O . GLN A 1 183 ? -6.085 0.530 5.210 1.00 95.06 183 GLN A O 1
ATOM 1427 N N . VAL A 1 184 ? -5.217 2.185 3.957 1.00 94.19 184 VAL A N 1
ATOM 1428 C CA . VAL A 1 184 ? -5.827 3.301 4.682 1.00 94.19 184 VAL A CA 1
ATOM 1429 C C . VAL A 1 184 ? -6.885 3.947 3.804 1.00 94.19 184 VAL A C 1
ATOM 1431 O O . VAL A 1 184 ? -6.696 4.079 2.590 1.00 94.19 184 VAL A O 1
ATOM 1434 N N . TYR A 1 185 ? -7.988 4.325 4.433 1.00 93.75 185 TYR A N 1
ATOM 1435 C CA . TYR A 1 185 ? -9.130 4.958 3.797 1.00 93.75 185 TYR A CA 1
ATOM 1436 C C . TYR A 1 185 ? -9.221 6.400 4.270 1.00 93.75 185 TYR A C 1
ATOM 1438 O O . TYR A 1 185 ? -9.146 6.674 5.468 1.00 93.75 185 TYR A O 1
ATOM 1446 N N . PHE A 1 186 ? -9.382 7.307 3.314 1.00 92.81 186 PHE A N 1
ATOM 1447 C CA . PHE A 1 186 ? -9.580 8.727 3.564 1.00 92.81 186 PHE A CA 1
ATOM 1448 C C . PHE A 1 186 ? -10.859 9.189 2.887 1.00 92.81 186 PHE A C 1
ATOM 1450 O O . PHE A 1 186 ? -11.120 8.825 1.739 1.00 92.81 186 PHE A O 1
ATOM 1457 N N . PHE A 1 187 ? -11.643 10.020 3.559 1.00 91.38 187 PHE A N 1
ATOM 1458 C CA . PHE A 1 187 ? -12.744 10.709 2.909 1.00 91.38 187 PHE A CA 1
ATOM 1459 C C . PHE A 1 187 ? -12.213 11.720 1.897 1.00 91.38 187 PHE A C 1
ATOM 1461 O O . PHE A 1 187 ? -11.206 12.392 2.109 1.00 91.38 187 PHE A O 1
ATOM 1468 N N . LYS A 1 188 ? -12.892 11.831 0.756 1.00 85.69 188 LYS A N 1
ATOM 1469 C CA . LYS A 1 188 ? -12.598 12.899 -0.197 1.00 85.69 188 LYS A CA 1
ATOM 1470 C C . LYS A 1 188 ? -13.200 14.210 0.316 1.00 85.69 188 LYS A C 1
ATOM 1472 O O . LYS A 1 188 ? -14.385 14.216 0.654 1.00 85.69 188 LYS A O 1
ATOM 1477 N N . PRO A 1 189 ? -12.457 15.329 0.284 1.00 78.88 189 PRO A N 1
ATOM 1478 C CA . PRO A 1 189 ? -12.997 16.628 0.666 1.00 78.88 189 PRO A CA 1
ATOM 1479 C C . PRO A 1 189 ? -14.301 16.933 -0.086 1.00 78.88 189 PRO A C 1
ATOM 1481 O O . PRO A 1 189 ? -14.341 16.905 -1.317 1.00 78.88 189 PRO A O 1
ATOM 1484 N N . GLY A 1 190 ? -15.384 17.176 0.655 1.00 77.75 190 GLY A N 1
ATOM 1485 C CA . GLY A 1 190 ? -16.702 17.491 0.089 1.00 77.75 190 GLY A CA 1
ATOM 1486 C C . GLY A 1 190 ? -17.492 16.304 -0.485 1.00 77.75 190 GLY A C 1
ATOM 1487 O O . GLY A 1 190 ? -18.494 16.525 -1.162 1.00 77.75 190 GLY A O 1
ATOM 1488 N N . SER A 1 191 ? -17.088 15.052 -0.239 1.00 80.31 191 SER A N 1
ATOM 1489 C CA . SER A 1 191 ? -17.820 13.859 -0.688 1.00 80.31 191 SER A CA 1
ATOM 1490 C C . SER A 1 191 ? -17.777 12.744 0.356 1.00 80.31 191 SER A C 1
ATOM 1492 O O . SER A 1 191 ? -16.728 12.442 0.904 1.00 80.31 191 SER A O 1
ATOM 1494 N N . GLN A 1 192 ? -18.868 11.988 0.512 1.00 79.00 192 GLN A N 1
ATOM 1495 C CA . GLN A 1 192 ? -18.880 10.737 1.302 1.00 79.00 192 GLN A CA 1
ATOM 1496 C C . GLN A 1 192 ? -18.173 9.563 0.595 1.00 79.00 192 GLN A C 1
ATOM 1498 O O . GLN A 1 192 ? -18.426 8.397 0.880 1.00 79.00 192 GLN A O 1
ATOM 1503 N N . LYS A 1 193 ? -17.330 9.855 -0.400 1.00 84.44 193 LYS A N 1
ATOM 1504 C CA . LYS A 1 193 ? -16.617 8.823 -1.153 1.00 84.44 193 LYS A CA 1
ATOM 1505 C C . LYS A 1 193 ? -15.236 8.695 -0.560 1.00 84.44 193 LYS A C 1
ATOM 1507 O O . LYS A 1 193 ? -14.538 9.696 -0.424 1.00 84.44 193 LYS A O 1
ATOM 1512 N N . GLU A 1 194 ? -14.845 7.468 -0.285 1.00 88.62 194 GLU A N 1
ATOM 1513 C CA . GLU A 1 194 ? -13.514 7.168 0.206 1.00 88.62 194 GLU A CA 1
ATOM 1514 C C . GLU A 1 194 ? -12.520 7.074 -0.954 1.00 88.62 194 GLU A C 1
ATOM 1516 O O . GLU A 1 194 ? -12.849 6.677 -2.079 1.00 88.62 194 GLU A O 1
ATOM 1521 N N . ASP A 1 195 ? -11.288 7.469 -0.680 1.00 90.94 195 ASP A N 1
ATOM 1522 C CA . ASP A 1 195 ? -10.120 7.112 -1.460 1.00 90.94 195 ASP A CA 1
ATOM 1523 C C . ASP A 1 195 ? -9.255 6.160 -0.641 1.00 90.94 195 ASP A C 1
ATOM 1525 O O . ASP A 1 195 ? -9.168 6.265 0.583 1.00 90.94 195 ASP A O 1
ATOM 1529 N N . VAL A 1 196 ? -8.615 5.227 -1.334 1.00 91.50 196 VAL A N 1
ATOM 1530 C CA . VAL A 1 196 ? -7.841 4.165 -0.703 1.00 91.50 196 VAL A CA 1
ATOM 1531 C C . VAL A 1 196 ? -6.376 4.291 -1.079 1.00 91.50 196 VAL A C 1
ATOM 1533 O O . VAL A 1 196 ? -6.021 4.480 -2.248 1.00 91.50 196 VAL A O 1
ATOM 1536 N N . LEU A 1 197 ? -5.508 4.138 -0.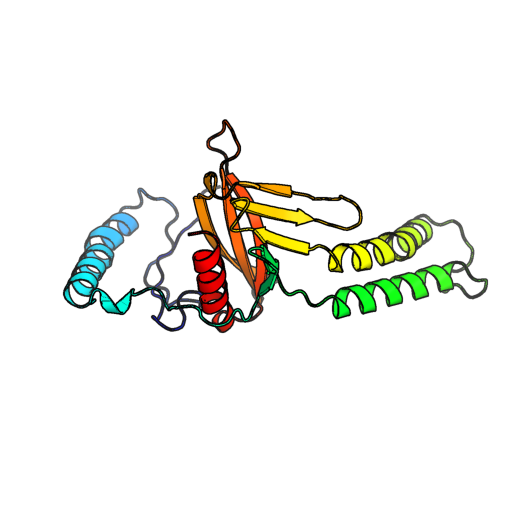085 1.00 93.56 197 LEU A N 1
ATOM 1537 C CA . LEU A 1 197 ? -4.075 4.017 -0.290 1.00 93.56 197 LEU A CA 1
ATOM 1538 C C . LEU A 1 197 ? -3.566 2.717 0.329 1.00 93.56 197 LEU A C 1
ATOM 1540 O O . LEU A 1 197 ? -3.682 2.485 1.528 1.00 93.56 197 LEU A O 1
ATOM 1544 N N . VAL A 1 198 ? -2.939 1.877 -0.495 1.00 93.12 198 VAL A N 1
ATOM 1545 C CA . VAL A 1 198 ? -2.194 0.709 -0.014 1.00 93.12 198 VAL A CA 1
ATOM 1546 C C . VAL A 1 198 ? -0.868 1.194 0.568 1.00 93.12 198 VAL A C 1
ATOM 1548 O O . VAL A 1 198 ? -0.019 1.701 -0.169 1.00 93.12 198 VAL A O 1
ATOM 1551 N N . LEU A 1 199 ? -0.672 1.019 1.874 1.00 93.50 199 LEU A N 1
ATOM 1552 C CA . LEU A 1 199 ? 0.592 1.348 2.530 1.00 93.50 199 LEU A CA 1
ATOM 1553 C C . LEU A 1 199 ? 1.643 0.280 2.239 1.00 93.50 199 LEU A C 1
ATOM 1555 O O . LEU A 1 199 ? 2.749 0.583 1.796 1.00 93.50 199 LEU A O 1
ATOM 1559 N N . SER A 1 200 ? 1.290 -0.985 2.468 1.00 92.69 200 SER A N 1
ATOM 1560 C CA . SER A 1 200 ? 2.209 -2.109 2.318 1.00 92.69 200 SER A CA 1
ATOM 1561 C C . SER A 1 200 ? 1.468 -3.411 2.029 1.00 92.69 200 SER A C 1
ATOM 1563 O O . SER A 1 200 ? 0.291 -3.560 2.359 1.00 92.69 200 SER A O 1
ATOM 1565 N N . SER A 1 201 ? 2.187 -4.362 1.441 1.00 90.81 201 SER A N 1
ATOM 1566 C CA . SER A 1 201 ? 1.727 -5.721 1.166 1.00 90.81 201 SER A CA 1
ATOM 1567 C C . SER A 1 201 ? 2.629 -6.716 1.887 1.00 90.81 201 SER A C 1
ATOM 1569 O O . SER A 1 201 ? 3.853 -6.670 1.754 1.00 90.81 201 SER A O 1
ATOM 1571 N N . PHE A 1 202 ? 2.038 -7.655 2.623 1.00 90.88 202 PHE A N 1
ATOM 1572 C CA . PHE A 1 202 ? 2.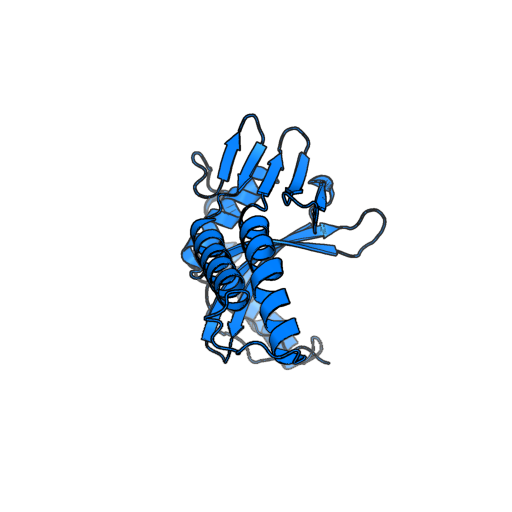769 -8.651 3.400 1.00 90.88 202 PHE A CA 1
ATOM 1573 C C . PHE A 1 202 ? 2.431 -10.072 2.956 1.00 90.88 202 PHE A C 1
ATOM 1575 O O . PHE A 1 202 ? 1.279 -10.491 2.979 1.00 90.88 202 PHE A O 1
ATOM 1582 N N . PHE A 1 203 ? 3.452 -10.881 2.675 1.00 85.31 203 PHE A N 1
ATOM 1583 C CA . PHE A 1 203 ? 3.286 -12.323 2.448 1.00 85.31 203 PHE A CA 1
ATOM 1584 C C . PHE A 1 203 ? 2.991 -13.118 3.733 1.00 85.31 203 PHE A C 1
ATOM 1586 O O . PHE A 1 203 ? 2.777 -14.322 3.677 1.00 85.31 203 PHE A O 1
ATOM 1593 N N . SER A 1 204 ? 2.976 -12.481 4.908 1.00 81.12 204 SER A N 1
ATOM 1594 C CA . SER A 1 204 ? 2.668 -13.130 6.187 1.00 81.12 204 SER A CA 1
ATOM 1595 C C . SER A 1 204 ? 1.826 -12.220 7.073 1.00 81.12 204 SER A C 1
ATOM 1597 O O . SER A 1 204 ? 2.169 -11.054 7.266 1.00 81.12 204 SER A O 1
ATOM 1599 N N . THR A 1 205 ? 0.766 -12.778 7.657 1.00 80.31 205 THR A N 1
ATOM 1600 C CA . THR A 1 205 ? -0.187 -12.072 8.529 1.00 80.31 205 THR A CA 1
ATOM 1601 C C . THR A 1 205 ? 0.428 -11.678 9.871 1.00 80.31 205 THR A C 1
ATOM 1603 O O . THR A 1 205 ? 0.050 -10.662 10.440 1.00 80.31 205 THR A O 1
ATOM 1606 N N . LYS A 1 206 ? 1.475 -12.385 10.321 1.00 82.69 206 LYS A N 1
ATOM 1607 C CA . LYS A 1 206 ? 2.188 -12.104 11.583 1.00 82.69 206 LYS A CA 1
ATOM 1608 C C . LYS A 1 206 ? 2.781 -10.694 11.657 1.00 82.69 206 LYS A C 1
ATOM 1610 O O . LYS A 1 206 ? 2.953 -10.150 12.739 1.00 82.69 206 LYS A O 1
ATOM 1615 N N . LYS A 1 207 ? 3.151 -10.115 10.510 1.00 88.31 207 LYS A N 1
ATOM 1616 C CA . LYS A 1 207 ? 3.730 -8.762 10.436 1.00 88.31 207 LYS A CA 1
ATOM 1617 C C . LYS A 1 207 ? 2.664 -7.668 10.384 1.00 88.31 207 LYS A C 1
ATOM 1619 O O . LYS A 1 207 ? 2.969 -6.530 10.720 1.00 88.31 207 LYS A O 1
ATOM 1624 N N . VAL A 1 208 ? 1.446 -8.018 9.967 1.00 89.62 208 VAL A N 1
ATOM 1625 C CA . VAL A 1 208 ? 0.352 -7.069 9.736 1.00 89.62 208 VAL A CA 1
ATOM 1626 C C . VAL A 1 208 ? -0.065 -6.405 11.040 1.00 89.62 208 VAL A C 1
ATOM 1628 O O . VAL A 1 208 ? -0.210 -5.194 11.066 1.00 89.62 208 VAL A O 1
ATOM 1631 N N . GLU A 1 209 ? -0.171 -7.161 12.133 1.00 87.50 209 GLU A N 1
ATOM 1632 C CA . GLU A 1 209 ? -0.602 -6.612 13.422 1.00 87.50 209 GLU A CA 1
ATOM 1633 C C . GLU A 1 209 ? 0.340 -5.532 13.951 1.00 87.50 209 GLU A C 1
ATOM 1635 O O . GLU A 1 209 ? -0.103 -4.417 14.220 1.00 87.50 209 GLU A O 1
ATOM 1640 N N . ARG A 1 210 ? 1.650 -5.814 14.001 1.00 89.44 210 ARG A N 1
ATOM 1641 C CA . ARG A 1 210 ? 2.640 -4.802 14.396 1.00 89.44 210 ARG A CA 1
ATOM 1642 C C . ARG A 1 210 ? 2.639 -3.609 13.442 1.00 89.44 210 ARG A C 1
ATOM 1644 O O . ARG A 1 210 ? 2.773 -2.482 13.895 1.00 89.44 210 ARG A O 1
ATOM 1651 N N . PHE A 1 211 ? 2.472 -3.842 12.140 1.00 93.50 211 PHE A N 1
ATOM 1652 C CA . PHE A 1 211 ? 2.411 -2.757 11.166 1.00 93.50 211 PHE A CA 1
ATOM 1653 C C . PHE A 1 211 ? 1.195 -1.848 11.377 1.00 93.50 211 PHE A C 1
ATOM 1655 O O . PHE A 1 211 ? 1.347 -0.633 11.401 1.00 93.50 211 PHE A O 1
ATOM 1662 N N . VAL A 1 212 ? 0.003 -2.419 11.569 1.00 91.56 212 VAL A N 1
ATOM 1663 C CA . VAL A 1 212 ? -1.225 -1.660 11.847 1.00 91.56 212 VAL A CA 1
ATOM 1664 C C . VAL A 1 212 ? -1.103 -0.898 13.165 1.00 91.56 212 VAL A C 1
ATOM 1666 O O . VAL A 1 212 ? -1.505 0.259 13.228 1.00 91.56 212 VAL A O 1
ATOM 1669 N N . ALA A 1 213 ? -0.503 -1.505 14.192 1.00 90.31 213 ALA A N 1
ATOM 1670 C CA . ALA A 1 213 ? -0.247 -0.831 15.459 1.00 90.31 213 ALA A CA 1
ATOM 1671 C C . ALA A 1 213 ? 0.674 0.393 15.279 1.00 90.31 213 ALA A C 1
ATOM 1673 O O . ALA A 1 213 ? 0.345 1.462 15.780 1.00 90.31 213 ALA A O 1
ATOM 1674 N N . GLU A 1 214 ? 1.768 0.265 14.513 1.00 93.19 214 GLU A N 1
ATOM 1675 C CA . GLU A 1 214 ? 2.671 1.387 14.188 1.00 93.19 214 GLU A CA 1
ATOM 1676 C C . GLU A 1 214 ? 1.970 2.484 13.378 1.00 93.19 214 GLU A C 1
ATOM 1678 O O . GLU A 1 214 ? 2.189 3.663 13.625 1.00 93.19 214 GLU A O 1
ATOM 1683 N N . VAL A 1 215 ? 1.101 2.127 12.429 1.00 93.62 215 VAL A N 1
ATOM 1684 C CA . VAL A 1 215 ? 0.322 3.120 11.671 1.00 93.62 215 VAL A CA 1
ATOM 1685 C C . VAL A 1 215 ? -0.646 3.865 12.593 1.00 93.62 215 VAL A C 1
ATOM 1687 O O . VAL A 1 215 ? -0.693 5.092 12.556 1.00 93.62 215 VAL A O 1
ATOM 1690 N N . ASN A 1 216 ? -1.380 3.146 13.446 1.00 91.56 216 ASN A N 1
ATOM 1691 C CA . ASN A 1 216 ? -2.308 3.752 14.400 1.00 91.56 216 ASN A CA 1
ATOM 1692 C C . ASN A 1 216 ? -1.588 4.657 15.398 1.00 91.56 216 ASN A C 1
ATOM 1694 O O . ASN A 1 216 ? -2.079 5.744 15.660 1.00 91.56 216 ASN A O 1
ATOM 1698 N N . SER A 1 217 ? -0.409 4.269 15.897 1.00 90.81 217 SER A N 1
ATOM 1699 C CA . SER A 1 217 ? 0.368 5.126 16.800 1.00 90.81 217 SER A CA 1
ATOM 1700 C C . SER A 1 217 ? 0.890 6.395 16.126 1.00 90.81 217 SER A C 1
ATOM 1702 O O . SER A 1 217 ? 1.364 7.294 16.821 1.00 90.81 217 SER A O 1
ATOM 1704 N N . ILE A 1 218 ? 0.875 6.460 14.789 1.00 91.25 218 ILE A N 1
ATOM 1705 C CA . ILE A 1 218 ? 1.263 7.644 14.023 1.00 91.25 218 ILE A CA 1
ATOM 1706 C C . ILE A 1 218 ? 0.053 8.524 13.682 1.00 91.25 218 ILE A C 1
ATOM 1708 O O . ILE A 1 218 ? 0.170 9.745 13.768 1.00 91.25 218 ILE A O 1
ATOM 1712 N N . LEU A 1 219 ? -1.070 7.918 13.283 1.00 89.00 219 LEU A N 1
ATOM 1713 C CA . LEU A 1 219 ? -2.272 8.623 12.816 1.00 89.00 219 LEU A CA 1
ATOM 1714 C C . LEU A 1 219 ? -3.186 9.125 13.945 1.00 89.00 219 LEU A C 1
ATOM 1716 O O . LEU A 1 219 ? -3.833 10.158 13.765 1.00 89.00 219 LEU A O 1
ATOM 1720 N N . LEU A 1 220 ? -3.253 8.393 15.061 1.00 81.44 220 LEU A N 1
ATOM 1721 C CA . LEU A 1 220 ? -4.080 8.692 16.236 1.00 81.44 220 LEU A CA 1
ATOM 1722 C C . LEU A 1 220 ? -3.234 9.338 17.340 1.00 81.44 220 LEU A C 1
ATOM 1724 O O . LEU A 1 220 ? -3.751 10.285 17.970 1.00 81.44 220 LEU A O 1
#

Foldseek 3Di:
DQDWDFDFAADLQQNVHPGHTDDDTHRDPPPPRNVCCCVVPVVVVVVVCVVVDDPVSPPQPDDPDDPQWDDDPQKTKGDADLPVLLVQLVVLQVLLVCCVDCNHPVHDDDDPVSVVSSCCSNVVSVVSSQVRPFMWMQGLVQQKTWTDTPVRPPTDIAHLVQWDDWDKAFDDDPNHTPWIWIKTWGADVPDNDIDIDGPDTGPDSSVVVSVRSSVVVRSD

Secondary structure (DSSP, 8-state):
----B--EE--TT-TTS--EE-S--BS-TT-HHHHHHIIIIIHHHHHHHHHH--GGGGPPPP-SS-SSEEEETTEEEEP---HHHHHHHHHHHHHHHHTTSTT-TT-S---HHHHHHHHIIIIIHHHHHHHHT-EEEEETTTTEEEEE-TT-TT-EEEEGGGEEEEEEEEEEETTEEEEEEEEEEEEETTEEEEEEEEEEEES-THHHHHHHHHHHHHH-

Radius of gyration: 23.28 Å; chains: 1; bounding box: 57×39×69 Å

pLDDT: mean 88.36, std 7.69, range [41.69, 97.75]

Sequence (220 aa):
MAGSYTYRLFKKNDRYGKGILVSSSYGKNDDPNAIAFVDEVITPLHRHLEAHDSPGDFAPQYIDEYKFFIPNGGAYILKRNTIGSLLLGVCLLAIGIHEITPYAWLGGGFNIGRVCFLLFTLVGGPAIILSGFTEITLDKGSRMLTRKNPIGLGNRTYSFDDFNGIQTVRKSTNMIYSGTDVQVYFFKPGSQKEDVLVLSSFFSTKKVERFVAEVNSILL